Protein AF-A0A0K8P6X7-F1 (afdb_monomer_lite)

Structure (mmCIF, N/CA/C/O backbone):
data_AF-A0A0K8P6X7-F1
#
_entry.id   AF-A0A0K8P6X7-F1
#
loop_
_atom_site.group_PDB
_atom_site.id
_atom_site.type_symbol
_atom_site.label_atom_id
_atom_site.label_alt_id
_atom_site.label_comp_id
_atom_site.label_asym_id
_atom_site.label_entity_id
_atom_site.label_seq_id
_atom_site.pdbx_PDB_ins_code
_atom_site.Cartn_x
_atom_site.Cartn_y
_atom_site.Cartn_z
_atom_site.occupancy
_atom_site.B_iso_or_equiv
_atom_site.auth_seq_id
_atom_site.auth_comp_id
_atom_site.auth_asym_id
_atom_site.auth_atom_id
_atom_site.pdbx_PDB_model_num
ATOM 1 N N . MET A 1 1 ? 52.705 -55.310 19.162 1.00 40.00 1 MET A N 1
ATOM 2 C CA . MET A 1 1 ? 51.816 -56.246 18.444 1.00 40.00 1 MET A CA 1
ATOM 3 C C . MET A 1 1 ? 50.398 -55.693 18.485 1.00 40.00 1 MET A C 1
ATOM 5 O O . MET A 1 1 ? 49.994 -55.292 19.562 1.00 40.00 1 MET A O 1
ATOM 9 N N . ARG A 1 2 ? 49.753 -55.635 17.306 1.00 39.09 2 ARG A N 1
ATOM 10 C CA . ARG A 1 2 ? 48.307 -55.650 16.966 1.00 39.09 2 ARG A CA 1
ATOM 11 C C . ARG A 1 2 ? 47.258 -55.106 17.969 1.00 39.09 2 ARG A C 1
ATOM 13 O O . ARG A 1 2 ? 47.204 -55.557 19.102 1.00 39.09 2 ARG A O 1
ATOM 20 N N . GLY A 1 3 ? 46.378 -54.224 17.458 1.00 37.25 3 GLY A N 1
ATOM 21 C CA . GLY A 1 3 ? 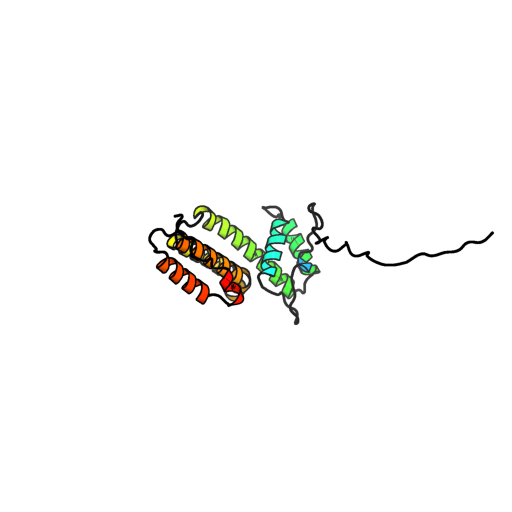45.098 -53.774 18.056 1.00 37.25 3 GLY A CA 1
ATOM 22 C C . GLY A 1 3 ? 44.015 -54.876 18.135 1.00 37.25 3 GLY A C 1
ATOM 23 O O . GLY A 1 3 ? 44.420 -56.037 18.194 1.00 37.25 3 GLY A O 1
ATOM 24 N N . PRO A 1 4 ? 42.681 -54.597 18.090 1.00 50.44 4 PRO A N 1
ATOM 25 C CA . PRO A 1 4 ? 42.025 -53.518 17.321 1.00 50.44 4 PRO A CA 1
ATOM 26 C C . PRO A 1 4 ? 40.785 -52.814 17.957 1.00 50.44 4 PRO A C 1
ATOM 28 O O . PRO A 1 4 ? 40.243 -53.247 18.964 1.00 50.44 4 PRO A O 1
ATOM 31 N N . ALA A 1 5 ? 40.372 -51.727 17.284 1.00 41.41 5 ALA A N 1
ATOM 32 C CA . ALA A 1 5 ? 39.013 -51.263 16.939 1.00 41.41 5 ALA A CA 1
ATOM 33 C C . ALA A 1 5 ? 37.825 -51.432 17.913 1.00 41.41 5 ALA A C 1
ATOM 35 O O . ALA A 1 5 ? 37.415 -52.546 18.218 1.00 41.41 5 ALA A O 1
ATOM 36 N N . ASN A 1 6 ? 37.122 -50.321 18.180 1.00 42.19 6 ASN A N 1
ATOM 37 C CA . ASN A 1 6 ? 35.830 -50.088 17.518 1.00 42.19 6 ASN A CA 1
ATOM 38 C C . ASN A 1 6 ? 35.402 -48.609 17.598 1.00 42.19 6 ASN A C 1
ATOM 40 O O . ASN A 1 6 ? 35.310 -48.039 18.684 1.00 42.19 6 ASN A O 1
ATOM 44 N N . GLU A 1 7 ? 35.119 -48.016 16.438 1.00 41.91 7 GLU A N 1
ATOM 45 C CA . GLU A 1 7 ? 34.261 -46.833 16.300 1.00 41.91 7 GLU A CA 1
ATOM 46 C C . GLU A 1 7 ? 32.806 -47.200 16.646 1.00 41.91 7 GLU A C 1
ATOM 48 O O . GLU A 1 7 ? 32.422 -48.374 16.594 1.00 41.91 7 GLU A O 1
ATOM 53 N N . PRO A 1 8 ? 31.962 -46.192 16.905 1.00 45.09 8 PRO A N 1
ATOM 54 C CA . PRO A 1 8 ? 30.779 -46.105 16.064 1.00 45.09 8 PRO A CA 1
ATOM 55 C C . PRO A 1 8 ? 30.632 -44.738 15.390 1.00 45.09 8 PRO A C 1
ATOM 57 O O . PRO A 1 8 ? 30.700 -43.671 15.996 1.00 45.09 8 PRO A O 1
ATOM 60 N N . THR A 1 9 ? 30.379 -44.854 14.094 1.00 37.00 9 THR A N 1
ATOM 61 C CA . THR A 1 9 ? 29.769 -43.924 13.151 1.00 37.00 9 THR A CA 1
ATOM 62 C C . THR A 1 9 ? 28.455 -43.316 13.660 1.00 37.00 9 THR A C 1
ATOM 64 O O . THR A 1 9 ? 27.635 -44.023 14.240 1.00 37.00 9 THR A O 1
ATOM 67 N N . GLY A 1 10 ? 28.177 -42.065 13.271 1.00 32.41 10 GLY A N 1
ATOM 68 C CA . GLY A 1 10 ? 26.838 -41.720 12.777 1.00 32.41 10 GLY A CA 1
ATOM 69 C C . GLY A 1 10 ? 26.126 -40.515 13.394 1.00 32.41 10 GLY A C 1
ATOM 70 O O . GLY A 1 10 ? 25.563 -40.602 14.473 1.00 32.41 10 GLY A O 1
ATOM 71 N N . ALA A 1 11 ? 26.028 -39.463 12.574 1.00 36.53 11 ALA A N 1
ATOM 72 C CA . ALA A 1 11 ? 24.871 -38.576 12.420 1.00 36.53 11 ALA A CA 1
ATOM 73 C C . ALA A 1 11 ? 24.473 -37.639 13.581 1.00 36.53 11 ALA A C 1
ATOM 75 O O . ALA A 1 11 ? 23.695 -37.988 14.458 1.00 36.53 11 ALA A O 1
ATOM 76 N N . SER A 1 12 ? 24.841 -36.361 13.447 1.00 41.34 12 SER A N 1
ATOM 77 C CA . SER A 1 12 ? 23.838 -35.329 13.129 1.00 41.34 12 SER A CA 1
ATOM 78 C C . SER A 1 12 ? 24.536 -34.049 12.660 1.00 41.34 12 SER A C 1
ATOM 80 O O . SER A 1 12 ? 24.735 -33.090 13.402 1.00 41.34 12 SER A O 1
ATOM 82 N N . ALA A 1 13 ? 24.941 -34.052 11.391 1.00 43.72 13 ALA A N 1
ATOM 83 C CA . ALA A 1 13 ? 25.124 -32.826 10.630 1.00 43.72 13 ALA A CA 1
ATOM 84 C C . ALA A 1 13 ? 23.736 -32.392 10.136 1.00 43.72 13 ALA A C 1
ATOM 86 O O . ALA A 1 13 ? 23.315 -32.771 9.049 1.00 43.72 13 ALA A O 1
ATOM 87 N N . ALA A 1 14 ? 22.996 -31.668 10.974 1.00 38.66 14 ALA A N 1
ATOM 88 C CA . ALA A 1 14 ? 21.741 -31.013 10.601 1.00 38.66 14 ALA A CA 1
ATOM 89 C C . ALA A 1 14 ? 21.443 -29.851 11.564 1.00 38.66 14 ALA A C 1
ATOM 91 O O . ALA A 1 14 ? 20.387 -29.771 12.179 1.00 38.66 14 ALA A O 1
ATOM 92 N N . ALA A 1 15 ? 22.408 -28.946 11.713 1.00 40.22 15 ALA A N 1
ATOM 93 C CA . ALA A 1 15 ? 22.207 -27.637 12.330 1.00 40.22 15 ALA A CA 1
ATOM 94 C C . ALA A 1 15 ? 22.729 -26.566 11.364 1.00 40.22 15 ALA A C 1
ATOM 96 O O . ALA A 1 15 ? 23.670 -25.838 11.652 1.00 40.22 15 ALA A O 1
ATOM 97 N N . ALA A 1 16 ? 22.166 -26.542 10.157 1.00 43.72 16 ALA A N 1
ATOM 98 C CA . ALA A 1 16 ? 22.448 -25.522 9.154 1.00 43.72 16 ALA A CA 1
ATOM 99 C C . ALA A 1 16 ? 21.218 -25.341 8.259 1.00 43.72 16 ALA A C 1
ATOM 101 O O . ALA A 1 16 ? 21.199 -25.757 7.107 1.00 43.72 16 ALA A O 1
ATOM 102 N N . SER A 1 17 ? 20.147 -24.774 8.809 1.00 46.25 17 SER A N 1
ATOM 103 C CA . SER A 1 17 ? 19.017 -24.255 8.023 1.00 46.25 17 SER A CA 1
ATOM 104 C C . SER A 1 17 ? 18.313 -23.143 8.800 1.00 46.25 17 SER A C 1
ATOM 106 O O . SER A 1 17 ? 17.129 -23.206 9.104 1.00 46.25 17 SER A O 1
ATOM 108 N N . SER A 1 18 ? 19.074 -22.112 9.169 1.00 45.47 18 SER A N 1
ATOM 109 C CA . SER A 1 18 ? 18.514 -20.819 9.593 1.00 45.47 18 SER A CA 1
ATOM 110 C C . SER A 1 18 ? 19.325 -19.638 9.063 1.00 45.47 18 SER A C 1
ATOM 112 O O . SER A 1 18 ? 19.297 -18.553 9.629 1.00 45.47 18 SER A O 1
ATOM 114 N N . SER A 1 19 ? 20.010 -19.823 7.933 1.00 40.94 19 SER A N 1
ATOM 115 C CA . SER A 1 19 ? 20.418 -18.704 7.086 1.00 40.94 19 SER A CA 1
ATOM 116 C C . SER A 1 19 ? 19.296 -18.448 6.088 1.00 40.94 19 SER A C 1
ATOM 118 O O . SER A 1 19 ? 19.399 -18.788 4.913 1.00 40.94 19 SER A O 1
ATOM 120 N N . VAL A 1 20 ? 18.194 -17.870 6.579 1.00 45.38 20 VAL A N 1
ATOM 121 C CA . VAL A 1 20 ? 17.361 -17.033 5.712 1.00 45.38 20 VAL A CA 1
ATOM 122 C C . VAL A 1 20 ? 18.309 -15.992 5.140 1.00 45.38 20 VAL A C 1
ATOM 124 O O . VAL A 1 20 ? 18.990 -15.281 5.880 1.00 45.38 20 VAL A O 1
ATOM 127 N N . MET A 1 21 ? 18.421 -16.012 3.819 1.00 44.81 21 MET A N 1
ATOM 128 C CA . MET A 1 21 ? 19.279 -15.158 3.023 1.00 44.81 21 MET A CA 1
ATOM 129 C C . MET A 1 21 ? 18.867 -13.696 3.215 1.00 44.81 21 MET A C 1
ATOM 131 O O . MET A 1 21 ? 18.118 -13.138 2.425 1.00 44.81 21 MET A O 1
ATOM 135 N N . VAL A 1 22 ? 19.378 -13.062 4.266 1.00 44.38 22 VAL A N 1
ATOM 136 C CA . VAL A 1 22 ? 19.607 -11.618 4.277 1.00 44.38 22 VAL A CA 1
ATOM 137 C C . VAL A 1 22 ? 20.993 -11.435 3.674 1.00 44.38 22 VAL A C 1
ATOM 139 O O . VAL A 1 22 ? 21.995 -11.306 4.376 1.00 44.38 22 VAL A O 1
ATOM 142 N N . ALA A 1 23 ? 21.063 -11.565 2.351 1.00 40.44 23 ALA A N 1
ATOM 143 C CA . ALA A 1 23 ? 22.267 -11.252 1.608 1.00 40.44 23 ALA A CA 1
ATOM 144 C C . ALA A 1 23 ? 22.365 -9.727 1.470 1.00 40.44 23 ALA A C 1
ATOM 146 O O . ALA A 1 23 ? 21.673 -9.112 0.668 1.00 40.44 23 ALA A O 1
ATOM 147 N N . ASP A 1 24 ? 23.252 -9.174 2.293 1.00 38.38 24 ASP A N 1
ATOM 148 C CA . ASP A 1 24 ? 24.096 -8.019 1.996 1.00 38.38 24 ASP A CA 1
ATOM 149 C C . ASP A 1 24 ? 23.424 -6.634 1.908 1.00 38.38 24 ASP A C 1
ATOM 151 O O . ASP A 1 24 ? 23.145 -6.067 0.851 1.00 38.38 24 ASP A O 1
ATOM 155 N N . ALA A 1 25 ? 23.241 -6.035 3.086 1.00 43.25 25 ALA A N 1
ATOM 156 C CA . ALA A 1 25 ? 23.046 -4.602 3.253 1.00 43.25 25 ALA A CA 1
ATOM 157 C C . ALA A 1 25 ? 24.363 -3.849 2.974 1.00 43.25 25 ALA A C 1
ATOM 159 O O . ALA A 1 25 ? 25.011 -3.364 3.897 1.00 43.25 25 ALA A O 1
ATOM 160 N N . SER A 1 26 ? 24.783 -3.786 1.707 1.00 42.84 26 SER A N 1
ATOM 161 C CA . SER A 1 26 ? 25.811 -2.879 1.169 1.00 42.84 26 SER A CA 1
ATOM 162 C C . SER A 1 26 ? 25.7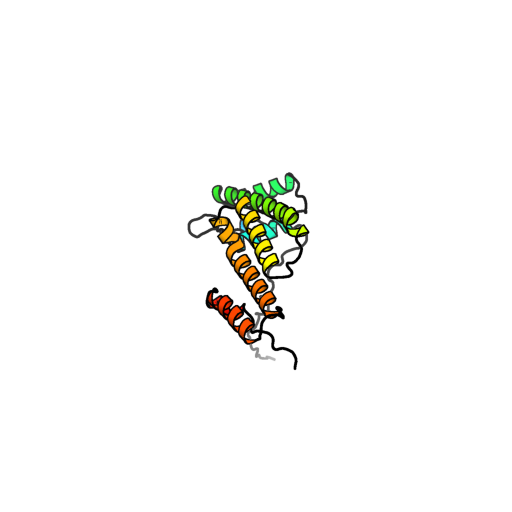48 -2.882 -0.365 1.00 42.84 26 SER A C 1
ATOM 164 O O . SER A 1 26 ? 26.507 -3.568 -1.037 1.00 42.84 26 SER A O 1
ATOM 166 N N . GLY A 1 27 ? 24.817 -2.123 -0.953 1.00 41.47 27 GLY A N 1
ATOM 167 C CA . GLY A 1 27 ? 24.772 -1.928 -2.411 1.00 41.47 27 GLY A CA 1
ATOM 168 C C . GLY A 1 27 ? 24.493 -3.193 -3.233 1.00 41.47 27 GLY A C 1
ATOM 169 O O . GLY A 1 27 ? 24.885 -3.254 -4.400 1.00 41.47 27 GLY A O 1
ATOM 170 N N . ALA A 1 28 ? 23.830 -4.197 -2.649 1.00 44.31 28 ALA A N 1
ATOM 171 C CA . ALA A 1 28 ? 23.369 -5.364 -3.382 1.00 44.31 28 ALA A CA 1
ATOM 172 C C . ALA A 1 28 ? 22.418 -4.911 -4.494 1.00 44.31 28 ALA A C 1
ATOM 174 O O . ALA A 1 28 ? 21.351 -4.351 -4.243 1.00 44.31 28 ALA A O 1
ATOM 175 N N . ASN A 1 29 ? 22.842 -5.137 -5.734 1.00 52.91 29 ASN A N 1
ATOM 176 C CA . ASN A 1 29 ? 22.019 -5.019 -6.925 1.00 52.91 29 ASN A CA 1
ATOM 177 C C . ASN A 1 29 ? 20.896 -6.054 -6.787 1.00 52.91 29 ASN A C 1
ATOM 179 O O . ASN A 1 29 ? 21.075 -7.222 -7.135 1.00 52.91 29 ASN A O 1
ATOM 183 N N . LEU A 1 30 ? 19.802 -5.649 -6.140 1.00 62.81 30 LEU A N 1
ATOM 184 C CA . LEU A 1 30 ? 18.618 -6.467 -5.961 1.00 62.81 30 LEU A CA 1
ATOM 185 C C . LEU A 1 30 ? 18.171 -6.886 -7.359 1.00 62.81 30 LEU A C 1
ATOM 187 O O . LEU A 1 30 ? 17.824 -6.037 -8.180 1.00 62.81 30 LEU A O 1
ATOM 191 N N . ASP A 1 31 ? 18.220 -8.186 -7.642 1.00 76.81 31 ASP A N 1
ATOM 192 C CA . ASP A 1 31 ? 17.760 -8.727 -8.915 1.00 76.81 31 ASP A CA 1
ATOM 193 C C . ASP A 1 31 ? 16.230 -8.679 -8.937 1.00 76.81 31 ASP A C 1
ATOM 195 O O . ASP A 1 31 ? 15.542 -9.663 -8.666 1.00 76.81 31 ASP A O 1
ATOM 199 N N . ALA A 1 32 ? 15.703 -7.475 -9.172 1.00 75.06 32 ALA A N 1
ATOM 200 C CA . ALA A 1 32 ? 14.292 -7.148 -9.047 1.00 75.06 32 ALA A CA 1
ATOM 201 C C . ALA A 1 32 ? 13.416 -8.072 -9.901 1.00 75.06 32 ALA A C 1
ATOM 203 O O . ALA A 1 32 ? 12.316 -8.419 -9.487 1.00 75.06 32 ALA A O 1
ATOM 204 N N . ALA A 1 33 ? 13.920 -8.519 -11.057 1.00 71.56 33 ALA A N 1
ATOM 205 C CA . ALA A 1 33 ? 13.207 -9.434 -11.938 1.00 71.56 33 ALA A CA 1
ATOM 206 C C . ALA A 1 33 ? 12.965 -10.804 -11.291 1.00 71.56 33 ALA A C 1
ATOM 208 O O . ALA A 1 33 ? 11.882 -11.360 -11.436 1.00 71.56 33 ALA A O 1
ATOM 209 N N . ARG A 1 34 ? 13.936 -11.329 -10.532 1.00 81.56 34 ARG A N 1
ATOM 210 C CA . ARG A 1 34 ? 13.806 -12.625 -9.842 1.00 81.56 34 ARG A CA 1
ATOM 211 C C . ARG A 1 34 ? 12.848 -12.607 -8.660 1.00 81.56 34 ARG A C 1
ATOM 213 O O . ARG A 1 34 ? 12.475 -13.671 -8.178 1.00 81.56 34 ARG A O 1
ATOM 220 N N . LEU A 1 35 ? 12.502 -11.424 -8.167 1.00 81.81 35 LEU A N 1
ATOM 221 C CA . LEU A 1 35 ? 11.559 -11.279 -7.067 1.00 81.81 35 LEU A CA 1
ATOM 222 C C . LEU A 1 35 ? 10.106 -11.373 -7.535 1.00 81.81 35 LEU A C 1
ATOM 224 O O . LEU A 1 35 ? 9.242 -11.725 -6.741 1.00 81.81 35 LEU A O 1
ATOM 228 N N . PHE A 1 36 ? 9.834 -11.063 -8.804 1.00 83.38 36 PHE A N 1
ATOM 229 C CA . PHE A 1 36 ? 8.489 -11.145 -9.355 1.00 83.38 36 PHE A CA 1
ATOM 230 C C . PHE A 1 36 ? 8.094 -12.593 -9.649 1.00 83.38 36 PHE A C 1
ATOM 232 O O . PHE A 1 36 ? 8.823 -13.335 -10.307 1.00 83.38 36 PHE A O 1
ATOM 239 N N . GLU A 1 37 ? 6.900 -12.974 -9.199 1.00 84.38 37 GLU A N 1
ATOM 240 C CA . GLU A 1 37 ? 6.321 -14.275 -9.506 1.00 84.38 37 GLU A CA 1
ATOM 241 C C . GLU A 1 37 ? 5.625 -14.255 -10.875 1.00 84.38 37 GLU A C 1
ATOM 243 O O . GLU A 1 37 ? 4.890 -13.325 -11.221 1.00 84.38 37 GLU A O 1
ATOM 248 N N . LEU A 1 38 ? 5.852 -15.309 -11.662 1.00 82.31 38 LEU A N 1
ATOM 249 C CA . LEU A 1 38 ? 5.170 -15.548 -12.931 1.00 82.31 38 LEU A CA 1
ATOM 250 C C . LEU A 1 38 ? 4.176 -16.700 -12.769 1.00 82.31 38 LEU A C 1
ATOM 252 O O . LEU A 1 38 ? 4.509 -17.752 -12.224 1.00 82.31 38 LEU A O 1
ATOM 256 N N . GLY A 1 39 ? 2.962 -16.516 -13.281 1.00 73.12 39 GLY A N 1
ATOM 257 C CA . GLY A 1 39 ? 1.912 -17.524 -13.244 1.00 73.12 39 GLY A CA 1
ATOM 258 C C . GLY A 1 39 ? 2.216 -18.726 -14.144 1.00 73.12 39 GLY A C 1
ATOM 259 O O . GLY A 1 39 ? 3.009 -18.653 -15.082 1.00 73.12 39 GLY A O 1
ATOM 260 N N . PHE A 1 40 ? 1.521 -19.842 -13.902 1.00 63.09 40 PHE A N 1
ATOM 261 C CA . PHE A 1 40 ? 1.727 -21.122 -14.602 1.00 63.09 40 PHE A CA 1
ATOM 262 C C . PHE A 1 40 ? 1.597 -21.045 -16.139 1.00 63.09 40 PHE A C 1
ATOM 264 O O . PHE A 1 40 ? 2.199 -21.845 -16.850 1.00 63.09 40 PHE A O 1
ATOM 271 N N . ALA A 1 41 ? 0.829 -20.086 -16.662 1.00 66.06 41 ALA A N 1
ATOM 272 C CA . ALA A 1 41 ? 0.653 -19.862 -18.100 1.00 66.06 41 ALA A CA 1
ATOM 273 C C . ALA A 1 41 ? 1.647 -18.841 -18.698 1.00 66.06 41 ALA A C 1
ATOM 275 O O . ALA A 1 41 ? 1.525 -18.491 -19.872 1.00 66.06 41 ALA A O 1
ATOM 276 N N . GLY A 1 42 ? 2.606 -18.350 -17.906 1.00 66.56 42 GLY A N 1
ATOM 277 C CA . GLY A 1 42 ? 3.262 -17.067 -18.153 1.00 66.56 42 GLY A CA 1
ATOM 278 C C . GLY A 1 42 ? 2.363 -15.906 -17.716 1.00 66.56 42 GLY A C 1
ATOM 279 O O . GLY A 1 42 ? 1.148 -16.067 -17.574 1.00 66.56 42 GLY A O 1
ATOM 280 N N . GLY A 1 43 ? 2.955 -14.740 -17.469 1.00 81.38 43 GLY A N 1
ATOM 281 C CA . GLY A 1 43 ? 2.232 -13.578 -16.963 1.00 81.38 43 GLY A CA 1
ATOM 282 C C . GLY A 1 43 ? 2.595 -13.237 -15.523 1.00 81.38 43 GLY A C 1
ATOM 283 O O . GLY A 1 43 ? 2.554 -14.095 -14.643 1.00 81.38 43 GLY A O 1
ATOM 284 N N . LEU A 1 44 ? 2.899 -11.968 -15.279 1.00 86.62 44 LEU A N 1
ATOM 285 C CA . LEU A 1 44 ? 3.162 -11.417 -13.956 1.00 86.62 44 LEU A CA 1
ATOM 286 C C . LEU A 1 44 ? 1.968 -11.653 -13.019 1.00 86.62 44 LEU A C 1
ATOM 288 O O . LEU A 1 44 ? 0.858 -11.178 -13.297 1.00 86.62 44 LEU A O 1
ATOM 292 N N . VAL A 1 45 ? 2.200 -12.364 -11.914 1.00 90.50 45 VAL A N 1
ATOM 293 C CA . VAL A 1 45 ? 1.224 -12.477 -10.823 1.00 90.50 45 VAL A CA 1
ATOM 294 C C . VAL A 1 45 ? 1.089 -11.105 -10.175 1.00 90.50 45 VAL A C 1
ATOM 296 O O . VAL A 1 45 ? 2.083 -10.412 -9.993 1.00 90.50 45 VAL A O 1
ATOM 299 N N . ILE A 1 46 ? -0.149 -10.693 -9.893 1.00 90.62 46 ILE A N 1
ATOM 300 C CA . ILE A 1 46 ? -0.460 -9.433 -9.213 1.00 90.62 46 ILE A CA 1
ATOM 301 C C . ILE A 1 46 ? -1.190 -9.774 -7.927 1.00 90.62 46 ILE A C 1
ATOM 303 O O . ILE A 1 46 ? -2.317 -10.265 -7.974 1.00 90.62 46 ILE A O 1
ATOM 307 N N . ASP A 1 47 ? -0.545 -9.507 -6.801 1.00 91.00 47 ASP A N 1
ATOM 308 C CA . ASP A 1 47 ? -1.032 -9.812 -5.460 1.00 91.00 47 ASP A CA 1
ATOM 309 C C . ASP A 1 47 ? -0.262 -9.023 -4.381 1.00 91.00 47 ASP A C 1
ATOM 311 O O . ASP A 1 47 ? 0.497 -8.087 -4.657 1.00 91.00 47 ASP A O 1
ATOM 315 N N . ARG A 1 48 ? -0.448 -9.408 -3.117 1.00 88.56 48 ARG A N 1
ATOM 316 C CA . ARG A 1 48 ? 0.272 -8.826 -1.983 1.00 88.56 48 ARG A CA 1
ATOM 317 C C . ARG A 1 48 ? 1.794 -8.974 -2.111 1.00 88.56 48 ARG A C 1
ATOM 319 O O . ARG A 1 48 ? 2.514 -8.047 -1.736 1.00 88.56 48 ARG A O 1
ATOM 326 N N . ASP A 1 49 ? 2.287 -10.102 -2.604 1.00 88.88 49 ASP A N 1
ATOM 327 C CA . ASP A 1 49 ? 3.725 -10.363 -2.668 1.00 88.88 49 ASP A CA 1
ATOM 328 C C . ASP A 1 49 ? 4.364 -9.498 -3.757 1.00 88.88 49 ASP A C 1
ATOM 330 O O . ASP A 1 49 ? 5.400 -8.877 -3.531 1.00 88.88 49 ASP A O 1
ATOM 334 N N . THR A 1 50 ? 3.653 -9.283 -4.864 1.00 90.69 50 THR A N 1
ATOM 335 C CA . THR A 1 50 ? 4.003 -8.295 -5.898 1.00 90.69 50 THR A CA 1
ATOM 336 C C . THR A 1 50 ? 4.205 -6.900 -5.306 1.00 90.69 50 THR A C 1
ATOM 338 O O . THR A 1 50 ? 5.179 -6.211 -5.618 1.00 90.69 50 THR A O 1
ATOM 341 N N . ARG A 1 51 ? 3.300 -6.469 -4.418 1.00 92.19 51 ARG A N 1
ATOM 342 C CA . ARG A 1 51 ? 3.445 -5.196 -3.702 1.00 92.19 51 ARG A CA 1
ATOM 343 C C . ARG A 1 51 ? 4.700 -5.191 -2.826 1.00 92.19 51 ARG A C 1
ATOM 345 O O . ARG A 1 51 ? 5.443 -4.214 -2.866 1.00 92.19 51 ARG A O 1
ATOM 352 N N . ALA A 1 52 ? 4.944 -6.253 -2.060 1.00 89.62 52 ALA A N 1
ATOM 353 C CA . ALA A 1 52 ? 6.117 -6.352 -1.191 1.00 89.62 52 ALA A CA 1
ATOM 354 C C . ALA A 1 52 ? 7.433 -6.281 -1.987 1.00 89.62 52 ALA A C 1
ATOM 356 O O . ALA A 1 52 ? 8.387 -5.639 -1.552 1.00 89.62 52 ALA A O 1
ATOM 357 N N . VAL A 1 53 ? 7.464 -6.871 -3.184 1.00 91.00 53 VAL A N 1
ATOM 358 C CA . VAL A 1 53 ? 8.594 -6.769 -4.115 1.00 91.00 53 VAL A CA 1
ATOM 359 C C . VAL A 1 53 ? 8.811 -5.328 -4.566 1.00 91.00 53 VAL A C 1
ATOM 361 O O . VAL A 1 53 ? 9.933 -4.828 -4.490 1.00 91.00 53 VAL A O 1
ATOM 364 N N . ILE A 1 54 ? 7.753 -4.631 -4.988 1.00 91.25 54 ILE A N 1
ATOM 365 C CA . ILE A 1 54 ? 7.846 -3.222 -5.397 1.00 91.25 54 ILE A CA 1
ATOM 366 C C . ILE A 1 54 ? 8.353 -2.352 -4.237 1.00 91.25 54 ILE A C 1
ATOM 368 O O . ILE A 1 54 ? 9.247 -1.529 -4.435 1.00 91.25 54 ILE A O 1
ATOM 372 N N . GLU A 1 55 ? 7.827 -2.553 -3.026 1.00 91.38 55 GLU A N 1
ATOM 373 C CA . GLU A 1 55 ? 8.279 -1.854 -1.818 1.00 91.38 55 GLU A CA 1
ATOM 374 C C . GLU A 1 55 ? 9.759 -2.134 -1.519 1.00 91.38 55 GLU A C 1
ATOM 376 O O . GLU A 1 55 ? 10.515 -1.203 -1.250 1.00 91.38 55 GLU A O 1
ATOM 381 N N . ALA A 1 56 ? 10.203 -3.390 -1.616 1.00 90.06 56 ALA A N 1
ATOM 382 C CA . ALA A 1 56 ? 11.601 -3.760 -1.409 1.00 90.06 56 ALA A CA 1
ATOM 383 C C . ALA A 1 56 ? 12.534 -3.097 -2.434 1.00 90.06 56 ALA A C 1
ATOM 385 O O . ALA A 1 56 ? 13.579 -2.561 -2.062 1.00 90.06 56 ALA A O 1
ATOM 386 N N . VAL A 1 57 ? 12.138 -3.071 -3.711 1.00 88.75 57 VAL A N 1
ATOM 387 C CA . VAL A 1 57 ? 12.898 -2.397 -4.773 1.00 88.75 57 VAL A CA 1
ATOM 388 C C . VAL A 1 57 ? 12.969 -0.891 -4.513 1.00 88.75 57 VAL A C 1
ATOM 390 O O . VAL A 1 57 ? 14.058 -0.323 -4.579 1.00 88.75 57 VAL A O 1
ATOM 393 N N . LEU A 1 58 ? 11.857 -0.241 -4.157 1.00 87.56 58 LEU A N 1
ATOM 394 C CA . LEU A 1 58 ? 11.847 1.189 -3.826 1.00 87.56 58 LEU A CA 1
ATOM 395 C C . LEU A 1 58 ? 12.735 1.510 -2.623 1.00 87.56 58 LEU A C 1
ATOM 397 O O . LEU A 1 58 ? 13.492 2.473 -2.670 1.00 87.56 58 LEU A O 1
ATOM 401 N N . ASN A 1 59 ? 12.696 0.676 -1.584 1.00 88.38 59 ASN A N 1
ATOM 402 C CA . ASN A 1 59 ? 13.524 0.849 -0.390 1.00 88.38 59 ASN A CA 1
ATOM 403 C C . ASN A 1 59 ? 15.018 0.591 -0.644 1.00 88.38 59 ASN A C 1
ATOM 405 O O . ASN A 1 59 ? 15.854 1.030 0.142 1.00 88.38 59 ASN A O 1
ATOM 409 N N . SER A 1 60 ? 15.362 -0.123 -1.720 1.00 86.94 60 SER A N 1
ATOM 410 C CA . SER A 1 60 ? 16.755 -0.317 -2.146 1.00 86.94 60 SER A CA 1
ATOM 411 C C . SER A 1 60 ? 17.324 0.875 -2.930 1.00 86.94 60 SER A C 1
ATOM 413 O O . SER A 1 60 ? 18.538 0.974 -3.110 1.00 86.94 60 SER A O 1
ATOM 415 N N . MET A 1 61 ? 16.459 1.781 -3.396 1.00 86.56 61 MET A N 1
ATOM 416 C CA . MET A 1 61 ? 16.830 2.988 -4.133 1.00 86.56 61 MET A CA 1
ATOM 417 C C . MET A 1 61 ? 16.980 4.191 -3.190 1.00 86.56 61 MET A C 1
ATOM 419 O O . MET A 1 61 ? 16.403 4.207 -2.102 1.00 86.56 61 MET A O 1
ATOM 423 N N . PRO A 1 62 ? 17.735 5.234 -3.585 1.00 85.88 62 PRO A N 1
ATOM 424 C CA . PRO A 1 62 ? 17.722 6.499 -2.854 1.00 85.88 62 PRO A CA 1
ATOM 425 C C . PRO A 1 62 ? 16.315 7.118 -2.858 1.00 85.88 62 PRO A C 1
ATOM 427 O O . PRO A 1 62 ? 15.550 6.923 -3.801 1.00 85.88 62 PRO A O 1
ATOM 430 N N . GLU A 1 63 ? 15.996 7.926 -1.837 1.00 80.94 63 GLU A N 1
ATOM 431 C CA . GLU A 1 63 ? 14.667 8.552 -1.668 1.00 80.94 63 GLU A CA 1
ATOM 432 C C . GLU A 1 63 ? 14.225 9.357 -2.906 1.00 80.94 63 GLU A C 1
ATOM 434 O O . GLU A 1 63 ? 13.037 9.455 -3.212 1.00 80.94 63 GLU A O 1
ATOM 439 N N . GLN A 1 64 ? 15.191 9.894 -3.656 1.00 85.19 64 GLN A N 1
ATOM 440 C CA . GLN A 1 64 ? 14.986 10.519 -4.960 1.00 85.19 64 GLN A CA 1
ATOM 441 C C . GLN A 1 64 ? 15.851 9.802 -6.009 1.00 85.19 64 GLN A C 1
ATOM 443 O O . GLN A 1 64 ? 17.015 10.173 -6.187 1.00 85.19 64 GLN A O 1
ATOM 448 N N . PRO A 1 65 ? 15.323 8.766 -6.689 1.00 87.12 65 PRO A N 1
ATOM 449 C CA . PRO A 1 65 ? 16.075 8.036 -7.702 1.00 87.12 65 PRO A CA 1
ATOM 450 C C . PRO A 1 65 ? 16.389 8.928 -8.902 1.00 87.12 65 PRO A C 1
ATOM 452 O O . PRO A 1 65 ? 15.528 9.648 -9.413 1.00 87.12 65 PRO A O 1
ATOM 455 N N . SER A 1 66 ? 17.634 8.855 -9.368 1.00 91.06 66 SER A N 1
ATOM 456 C CA . SER A 1 66 ? 18.069 9.523 -10.592 1.00 91.06 66 SER A CA 1
ATOM 457 C C . SER A 1 66 ? 17.487 8.840 -11.836 1.00 91.06 66 SER A C 1
ATOM 459 O O . SER A 1 66 ? 16.995 7.710 -11.781 1.00 91.06 66 SER A O 1
ATOM 461 N N . ALA A 1 67 ? 17.583 9.499 -12.994 1.00 90.50 67 ALA A N 1
ATOM 462 C CA . ALA A 1 67 ? 17.226 8.873 -14.269 1.00 90.50 67 ALA A CA 1
ATOM 463 C C . ALA A 1 67 ? 18.025 7.577 -14.512 1.00 90.50 67 ALA A C 1
ATOM 465 O O . ALA A 1 67 ? 17.464 6.593 -14.992 1.00 90.50 67 ALA A O 1
ATOM 466 N N . ASP A 1 68 ? 19.294 7.547 -14.100 1.00 91.50 68 ASP A N 1
ATOM 467 C CA . ASP A 1 68 ? 20.164 6.380 -14.238 1.00 91.50 68 ASP A CA 1
ATOM 468 C C . ASP A 1 68 ? 19.719 5.210 -13.345 1.00 91.50 68 ASP A C 1
ATOM 470 O O . ASP A 1 68 ? 19.831 4.052 -13.751 1.00 91.50 68 ASP A O 1
ATOM 474 N N . ASP A 1 69 ? 19.203 5.482 -12.140 1.00 88.94 69 ASP A N 1
ATOM 475 C CA . ASP A 1 69 ? 18.646 4.447 -11.252 1.00 88.94 69 ASP A CA 1
ATOM 476 C C . ASP A 1 69 ? 17.419 3.786 -11.884 1.00 88.94 69 ASP A C 1
ATOM 478 O O . ASP A 1 69 ? 17.301 2.558 -11.904 1.00 88.94 69 ASP A O 1
ATOM 482 N N . LEU A 1 70 ? 16.534 4.597 -12.469 1.00 90.19 70 LEU A N 1
ATOM 483 C CA . LEU A 1 70 ? 15.332 4.111 -13.145 1.00 90.19 70 LEU A CA 1
ATOM 484 C C . LEU A 1 70 ? 15.669 3.348 -14.430 1.00 90.19 70 LEU A C 1
ATOM 486 O O . LEU A 1 70 ? 15.082 2.299 -14.681 1.00 90.19 70 LEU A O 1
ATOM 490 N N . GLN A 1 71 ? 16.652 3.814 -15.207 1.00 91.81 71 GLN A N 1
ATOM 491 C CA . GLN A 1 71 ? 17.133 3.087 -16.384 1.00 91.81 71 GLN A CA 1
ATOM 492 C C . GLN A 1 71 ? 17.780 1.750 -16.016 1.00 91.81 71 GLN A C 1
ATOM 494 O O . GLN A 1 71 ? 17.616 0.766 -16.742 1.00 91.81 71 GLN A O 1
ATOM 499 N N . ARG A 1 72 ? 18.502 1.682 -14.889 1.00 90.50 72 ARG A N 1
ATOM 500 C CA . ARG A 1 72 ? 19.037 0.414 -14.376 1.00 90.50 72 ARG A CA 1
ATOM 501 C C . ARG A 1 72 ? 17.914 -0.559 -14.037 1.00 90.50 72 ARG A C 1
ATOM 503 O O . ARG A 1 72 ? 17.983 -1.694 -14.500 1.00 90.50 72 ARG A O 1
ATOM 510 N N . LEU A 1 73 ? 16.883 -0.117 -13.312 1.00 90.44 73 LEU A N 1
ATOM 511 C CA . LEU A 1 73 ? 15.705 -0.942 -13.024 1.00 90.44 73 LEU A CA 1
ATOM 512 C C . LEU A 1 73 ? 15.038 -1.434 -14.314 1.00 90.44 73 LEU A C 1
ATOM 514 O O . LEU A 1 73 ? 14.781 -2.626 -14.459 1.00 90.44 73 LEU A O 1
ATOM 518 N N . GLU A 1 74 ? 14.778 -0.527 -15.256 1.00 93.06 74 GLU A N 1
ATOM 519 C CA . GLU A 1 74 ? 14.149 -0.840 -16.542 1.00 93.06 74 GLU A CA 1
ATOM 520 C C . GLU A 1 74 ? 14.915 -1.906 -17.317 1.00 93.06 74 GLU A C 1
ATOM 522 O O . GLU A 1 74 ? 14.313 -2.853 -17.829 1.00 93.06 74 GLU A O 1
ATOM 527 N N . ARG A 1 75 ? 16.243 -1.788 -17.363 1.00 92.50 75 ARG A N 1
ATOM 528 C CA . ARG A 1 75 ? 17.100 -2.793 -17.982 1.00 92.50 75 ARG A CA 1
ATOM 529 C C . ARG A 1 75 ? 17.009 -4.132 -17.253 1.00 92.50 75 ARG A C 1
ATOM 531 O O . ARG A 1 75 ? 16.750 -5.132 -17.910 1.00 92.50 75 ARG A O 1
ATOM 538 N N . THR A 1 76 ? 17.153 -4.149 -15.927 1.00 90.62 76 THR A N 1
ATOM 539 C CA . THR A 1 76 ? 17.081 -5.385 -15.128 1.00 90.62 76 THR A CA 1
ATOM 540 C C . THR A 1 76 ? 15.756 -6.117 -15.345 1.00 90.62 76 THR A C 1
ATOM 542 O O . THR A 1 76 ? 15.749 -7.323 -15.580 1.00 90.62 76 THR A O 1
ATOM 545 N N . LEU A 1 77 ? 14.627 -5.399 -15.338 1.00 90.94 77 LEU A N 1
ATOM 546 C CA . LEU A 1 77 ? 13.313 -6.004 -15.567 1.00 90.94 77 LEU A CA 1
ATOM 547 C C . LEU A 1 77 ? 13.163 -6.549 -16.991 1.00 90.94 77 LEU A C 1
ATOM 549 O O . LEU A 1 77 ? 12.635 -7.641 -17.163 1.00 90.94 77 LEU A O 1
ATOM 553 N N . ARG A 1 78 ? 13.653 -5.836 -18.011 1.00 93.12 78 ARG A N 1
ATOM 554 C CA . ARG A 1 78 ? 13.596 -6.310 -19.406 1.00 93.12 78 ARG A CA 1
ATOM 555 C C . ARG A 1 78 ? 14.540 -7.470 -19.709 1.00 93.12 78 ARG A C 1
ATOM 557 O O . ARG A 1 78 ? 14.261 -8.235 -20.625 1.00 93.12 78 ARG A O 1
ATOM 564 N N . GLU A 1 79 ? 15.656 -7.575 -18.996 1.00 91.44 79 GLU A N 1
ATOM 565 C CA . GLU A 1 79 ? 16.597 -8.691 -19.134 1.00 91.44 79 GLU A CA 1
ATOM 566 C C . GLU A 1 79 ? 16.100 -9.948 -18.407 1.00 91.44 79 GLU A C 1
ATOM 568 O O . GLU A 1 79 ? 16.362 -11.059 -18.867 1.00 91.44 79 GLU A O 1
ATOM 573 N N . GLY A 1 80 ? 15.384 -9.784 -17.289 1.00 86.25 80 GLY A N 1
ATOM 574 C CA . GLY A 1 80 ? 14.952 -10.895 -16.441 1.00 86.25 80 GLY A CA 1
ATOM 575 C C . GLY A 1 80 ? 13.504 -11.362 -16.618 1.00 86.25 80 GLY A C 1
ATOM 576 O O . GLY A 1 80 ? 13.179 -12.450 -16.149 1.00 86.25 80 GLY A O 1
ATOM 577 N N . LEU A 1 81 ? 12.638 -10.589 -17.284 1.00 90.75 81 LEU A N 1
ATOM 578 C CA . LEU A 1 81 ? 11.227 -10.934 -17.498 1.00 90.75 81 LEU A CA 1
ATOM 579 C C . LEU A 1 81 ? 10.871 -11.010 -18.992 1.00 90.75 81 LEU A C 1
ATOM 581 O O . LEU A 1 81 ? 11.469 -10.308 -19.814 1.00 90.75 81 LEU A O 1
ATOM 585 N N . PRO A 1 82 ? 9.850 -11.806 -19.367 1.00 93.06 82 PRO A N 1
ATOM 586 C CA . PRO A 1 82 ? 9.227 -11.706 -20.682 1.00 93.06 82 PRO A CA 1
ATOM 587 C C . PRO A 1 82 ? 8.794 -10.266 -20.981 1.00 93.06 82 PRO A C 1
ATOM 589 O O . PRO A 1 82 ? 8.405 -9.525 -20.081 1.00 93.06 82 PRO A O 1
ATOM 592 N N . ARG A 1 83 ? 8.829 -9.859 -22.256 1.00 92.12 83 ARG A N 1
ATOM 593 C CA . ARG A 1 83 ? 8.606 -8.458 -22.659 1.00 92.12 83 ARG A CA 1
ATOM 594 C C . ARG A 1 83 ? 7.327 -7.847 -22.076 1.00 92.12 83 ARG A C 1
ATOM 596 O O . ARG A 1 83 ? 7.377 -6.741 -21.548 1.00 92.12 83 ARG A O 1
ATOM 603 N N . GLU A 1 84 ? 6.204 -8.552 -22.181 1.00 91.50 84 GLU A N 1
ATOM 604 C CA . GLU A 1 84 ? 4.908 -8.062 -21.690 1.00 91.50 84 GLU A CA 1
ATOM 605 C C . GLU A 1 84 ? 4.890 -7.935 -20.157 1.00 91.50 84 GLU A C 1
ATOM 607 O O . GLU A 1 84 ? 4.357 -6.965 -19.617 1.00 91.50 84 GLU A O 1
ATOM 612 N N . ASP A 1 85 ? 5.551 -8.858 -19.455 1.00 90.81 85 ASP A N 1
ATOM 613 C CA . ASP A 1 85 ? 5.664 -8.854 -17.994 1.00 90.81 85 ASP A CA 1
ATOM 614 C C . ASP A 1 85 ? 6.593 -7.748 -17.496 1.00 90.81 85 ASP A C 1
ATOM 616 O O . ASP A 1 85 ? 6.277 -7.075 -16.515 1.00 90.81 85 ASP A O 1
ATOM 620 N N . ALA A 1 86 ? 7.693 -7.489 -18.207 1.00 91.69 86 ALA A N 1
ATOM 621 C CA . ALA A 1 86 ? 8.579 -6.364 -17.934 1.00 91.69 86 ALA A CA 1
ATOM 622 C C . ALA A 1 86 ? 7.844 -5.023 -18.094 1.00 91.69 86 ALA A C 1
ATOM 624 O O . ALA A 1 86 ? 7.942 -4.153 -17.228 1.00 91.69 86 ALA A O 1
ATOM 625 N N . GLU A 1 87 ? 7.079 -4.852 -19.179 1.00 93.50 87 GLU A N 1
ATOM 626 C CA . GLU A 1 87 ? 6.265 -3.651 -19.410 1.00 93.50 87 GLU A CA 1
ATOM 627 C C . GLU A 1 87 ? 5.203 -3.477 -18.309 1.00 93.50 87 GLU A C 1
ATOM 629 O O . GLU A 1 87 ? 5.002 -2.367 -17.801 1.00 93.50 87 GLU A O 1
ATOM 634 N N . ARG A 1 88 ? 4.569 -4.572 -17.872 1.00 92.56 88 ARG A N 1
ATOM 635 C CA . ARG A 1 88 ? 3.587 -4.552 -16.781 1.00 92.56 88 ARG A CA 1
ATOM 636 C C . ARG A 1 88 ? 4.218 -4.222 -15.427 1.00 92.56 88 ARG A C 1
ATOM 638 O O . ARG A 1 88 ? 3.681 -3.375 -14.713 1.00 92.56 88 ARG A O 1
ATOM 645 N N . ALA A 1 89 ? 5.356 -4.830 -15.096 1.00 91.88 89 ALA A N 1
ATOM 646 C CA . ALA A 1 89 ? 6.104 -4.560 -13.869 1.00 91.88 89 ALA A CA 1
ATOM 647 C C . ALA A 1 89 ? 6.556 -3.094 -13.803 1.00 91.88 89 ALA A C 1
ATOM 649 O O . ALA A 1 89 ? 6.380 -2.435 -12.779 1.00 91.88 89 ALA A O 1
ATOM 650 N N . LEU A 1 90 ? 7.052 -2.545 -14.917 1.00 93.06 90 LEU A N 1
ATOM 651 C CA . LEU A 1 90 ? 7.447 -1.137 -15.012 1.00 93.06 90 LEU A CA 1
ATOM 652 C C . LEU A 1 90 ? 6.270 -0.184 -14.806 1.00 93.06 90 LEU A C 1
ATOM 654 O O . LEU A 1 90 ? 6.394 0.801 -14.075 1.00 93.06 90 LEU A O 1
ATOM 658 N N . LYS A 1 91 ? 5.115 -0.489 -15.408 1.00 94.44 91 LYS A N 1
ATOM 659 C CA . LYS A 1 91 ? 3.894 0.296 -15.200 1.00 94.44 91 LYS A CA 1
ATOM 660 C C . LYS A 1 91 ? 3.462 0.275 -13.733 1.00 94.44 91 LYS A C 1
ATOM 662 O O . LYS A 1 91 ? 3.167 1.330 -13.180 1.00 94.44 91 LYS A O 1
ATOM 667 N N . LEU A 1 92 ? 3.459 -0.900 -13.100 1.00 94.38 92 LEU A N 1
ATOM 668 C CA . LEU A 1 92 ? 3.106 -1.043 -11.684 1.00 94.38 92 LEU A CA 1
ATOM 669 C C . LEU A 1 92 ? 4.062 -0.279 -10.777 1.00 94.38 92 LEU A C 1
ATOM 671 O O . LEU A 1 92 ? 3.605 0.403 -9.867 1.00 94.38 92 LEU A O 1
ATOM 675 N N . PHE A 1 93 ? 5.364 -0.344 -11.049 1.00 93.31 93 PHE A N 1
ATOM 676 C CA . PHE A 1 93 ? 6.368 0.397 -10.295 1.00 93.31 93 PHE A CA 1
ATOM 677 C C . PHE A 1 93 ? 6.136 1.913 -10.373 1.00 93.31 93 PHE A C 1
ATOM 679 O O . PHE A 1 93 ? 6.154 2.597 -9.350 1.00 93.31 93 PHE A O 1
ATOM 686 N N . GLY A 1 94 ? 5.856 2.431 -11.575 1.00 93.50 94 GLY A N 1
ATOM 687 C CA . GLY A 1 94 ? 5.498 3.836 -11.784 1.00 93.50 94 GLY A CA 1
ATOM 688 C C . GLY A 1 94 ? 4.247 4.240 -11.001 1.00 93.50 94 GLY A C 1
ATOM 689 O O . GLY A 1 94 ? 4.318 5.142 -10.168 1.00 93.50 94 GLY A O 1
ATOM 690 N N . SER A 1 95 ? 3.139 3.514 -11.197 1.00 95.94 95 SER A N 1
ATOM 691 C CA . SER A 1 95 ? 1.882 3.737 -10.466 1.00 95.94 95 SER A CA 1
ATOM 692 C C . SER A 1 95 ? 2.070 3.676 -8.949 1.00 95.94 95 SER A C 1
ATOM 694 O O . SER A 1 95 ? 1.488 4.475 -8.222 1.00 95.94 95 SER A O 1
ATOM 696 N N . TYR A 1 96 ? 2.895 2.752 -8.449 1.00 95.56 96 TYR A N 1
ATOM 697 C CA . TYR A 1 96 ? 3.136 2.598 -7.017 1.00 95.56 96 TYR A CA 1
ATOM 698 C C . TYR A 1 96 ? 3.929 3.759 -6.421 1.00 95.56 96 TYR A C 1
ATOM 700 O O . TYR A 1 96 ? 3.622 4.207 -5.318 1.00 95.56 96 TYR A O 1
ATOM 708 N N . ARG A 1 97 ? 4.917 4.289 -7.145 1.00 93.75 97 ARG A N 1
ATOM 709 C CA . ARG A 1 97 ? 5.668 5.470 -6.702 1.00 93.75 97 ARG A CA 1
ATOM 710 C C . ARG A 1 97 ? 4.788 6.721 -6.653 1.00 93.75 97 ARG A C 1
ATOM 712 O O . ARG A 1 97 ? 4.876 7.499 -5.706 1.00 93.75 97 ARG A O 1
ATOM 719 N N . ASP A 1 98 ? 3.927 6.906 -7.649 1.00 95.25 98 ASP A N 1
ATOM 720 C CA . ASP A 1 98 ? 2.996 8.038 -7.672 1.00 95.25 98 ASP A CA 1
ATOM 721 C C . ASP A 1 98 ? 1.939 7.898 -6.562 1.00 95.25 98 ASP A C 1
ATOM 723 O O . ASP A 1 98 ? 1.619 8.868 -5.870 1.00 95.25 98 ASP A O 1
ATOM 727 N N . TYR A 1 99 ? 1.479 6.667 -6.310 1.00 96.69 99 TYR A N 1
ATOM 728 C CA . TYR A 1 99 ? 0.632 6.320 -5.172 1.00 96.69 99 TYR A CA 1
ATOM 729 C C . TYR A 1 99 ? 1.282 6.673 -3.826 1.00 96.69 99 TYR A C 1
ATOM 731 O O . TYR A 1 99 ? 0.656 7.361 -3.019 1.00 96.69 99 TYR A O 1
ATOM 739 N N . THR A 1 100 ? 2.529 6.264 -3.564 1.00 93.81 100 THR A N 1
ATOM 740 C CA . THR A 1 100 ? 3.191 6.554 -2.278 1.00 93.81 100 THR A CA 1
ATOM 741 C C . THR A 1 100 ? 3.440 8.049 -2.079 1.00 93.81 100 THR A C 1
ATOM 743 O O . THR A 1 100 ? 3.267 8.553 -0.966 1.00 93.81 100 THR A O 1
ATOM 746 N N . ALA A 1 101 ? 3.761 8.784 -3.147 1.00 93.81 101 ALA A N 1
ATOM 747 C CA . ALA A 1 101 ? 3.872 10.240 -3.107 1.00 93.81 101 ALA A CA 1
ATOM 748 C C . ALA A 1 101 ? 2.531 10.910 -2.752 1.00 93.81 101 ALA A C 1
ATOM 750 O O . ALA A 1 101 ? 2.480 11.808 -1.905 1.00 93.81 101 ALA A O 1
ATOM 751 N N . ASP A 1 102 ? 1.432 10.451 -3.354 1.00 96.44 102 ASP A N 1
ATOM 752 C CA . ASP A 1 102 ? 0.089 10.952 -3.069 1.00 96.44 102 ASP A CA 1
ATOM 753 C C . ASP A 1 102 ? -0.376 10.615 -1.650 1.00 96.44 102 ASP A C 1
ATOM 755 O O . ASP A 1 102 ? -0.994 11.473 -1.013 1.00 96.44 102 ASP A O 1
ATOM 759 N N . VAL A 1 103 ? -0.058 9.416 -1.150 1.00 95.31 103 VAL A N 1
ATOM 760 C CA . VAL A 1 103 ? -0.300 9.016 0.242 1.00 95.31 103 VAL A CA 1
ATOM 761 C C . VAL A 1 103 ? 0.458 9.932 1.194 1.00 95.31 103 VAL A C 1
ATOM 763 O O . VAL A 1 103 ? -0.162 10.497 2.091 1.00 95.31 103 VAL A O 1
ATOM 766 N N . ARG A 1 104 ? 1.761 10.164 0.982 1.00 93.94 104 ARG A N 1
ATOM 767 C CA . ARG A 1 104 ? 2.555 11.070 1.831 1.00 93.94 104 ARG A CA 1
ATOM 768 C C . ARG A 1 104 ? 1.959 12.479 1.850 1.00 93.94 104 ARG A C 1
ATOM 770 O O . ARG 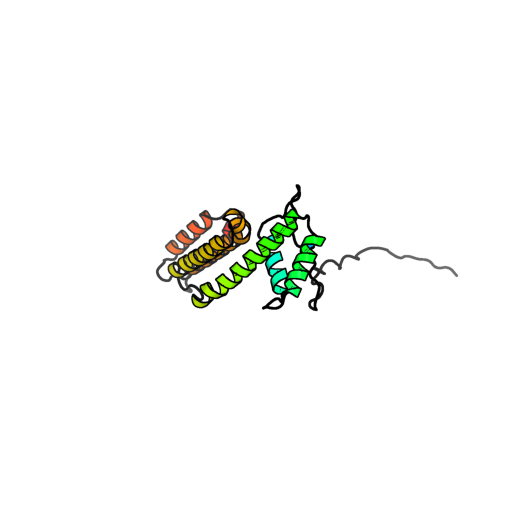A 1 104 ? 1.789 13.070 2.907 1.00 93.94 104 ARG A O 1
ATOM 777 N N . ARG A 1 105 ? 1.557 13.001 0.688 1.00 95.44 105 ARG A N 1
ATOM 778 C CA . ARG A 1 105 ? 0.974 14.347 0.575 1.00 95.44 105 ARG A CA 1
ATOM 779 C C . ARG A 1 105 ? -0.396 14.479 1.251 1.00 95.44 105 ARG A C 1
ATOM 781 O O . ARG A 1 105 ? -0.692 15.536 1.799 1.00 95.44 105 ARG A O 1
ATOM 788 N N . GLN A 1 106 ? -1.256 13.467 1.137 1.00 95.44 106 GLN A N 1
ATOM 789 C CA . GLN A 1 106 ? -2.673 13.571 1.517 1.00 95.44 106 GLN A CA 1
ATOM 790 C C . GLN A 1 106 ? -2.998 12.937 2.870 1.00 95.44 106 GLN A C 1
ATOM 792 O O . GLN A 1 106 ? -3.891 13.426 3.552 1.00 95.44 106 GLN A O 1
ATOM 797 N N . MET A 1 107 ? -2.293 11.874 3.260 1.00 93.88 107 MET A N 1
ATOM 798 C CA . MET A 1 107 ? -2.580 11.123 4.486 1.00 93.88 107 MET A CA 1
ATOM 799 C C . MET A 1 107 ? -1.754 11.603 5.679 1.00 93.88 107 MET A C 1
ATOM 801 O O . MET A 1 107 ? -2.270 11.626 6.79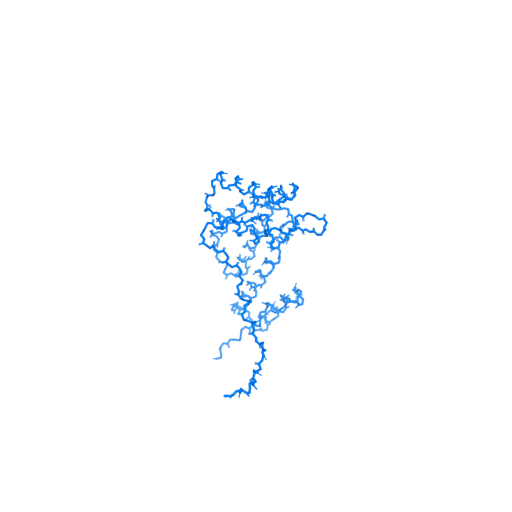1 1.00 93.88 107 MET A O 1
ATOM 805 N N . GLU A 1 108 ? -0.499 12.021 5.475 1.00 90.00 108 GLU A N 1
ATOM 806 C CA . GLU A 1 108 ? 0.377 12.500 6.561 1.00 90.00 108 GLU A CA 1
ATOM 807 C C . GLU A 1 108 ? -0.249 13.656 7.377 1.00 90.00 108 GLU A C 1
ATOM 809 O O . GLU A 1 108 ? -0.199 13.600 8.607 1.00 90.00 108 GLU A O 1
ATOM 814 N N . PRO A 1 109 ? -0.941 14.642 6.762 1.00 91.75 109 PRO A N 1
ATOM 815 C CA . PRO A 1 109 ? -1.606 15.712 7.509 1.00 91.75 109 PRO A CA 1
ATOM 816 C C . PRO A 1 109 ? -2.819 15.265 8.339 1.00 91.75 109 PRO A C 1
ATOM 818 O O . PRO A 1 109 ? -3.208 15.979 9.261 1.00 91.75 109 PRO A O 1
ATOM 821 N N . LEU A 1 110 ? -3.444 14.124 8.012 1.00 90.00 110 LEU A N 1
ATOM 822 C CA . LEU A 1 110 ? -4.637 13.631 8.717 1.00 90.00 110 LEU A CA 1
ATOM 823 C C . LEU A 1 110 ? -4.293 13.044 10.093 1.00 90.00 110 LEU A C 1
ATOM 825 O O . LEU A 1 110 ? -5.137 13.033 10.988 1.00 90.00 110 LEU A O 1
ATOM 829 N N . GLY A 1 111 ? -3.051 12.589 10.278 1.00 90.12 111 GLY A N 1
ATOM 830 C CA . GLY A 1 111 ? -2.610 11.929 11.502 1.00 90.12 111 GLY A CA 1
ATOM 831 C C . GLY A 1 111 ? -3.304 10.584 11.751 1.00 90.12 111 GLY A C 1
ATOM 832 O O . GLY A 1 111 ? -3.905 9.984 10.860 1.00 90.12 111 GLY A O 1
ATOM 833 N N . VAL A 1 112 ? -3.184 10.084 12.983 1.00 90.00 112 VAL A N 1
ATOM 834 C CA . VAL A 1 112 ? -3.821 8.828 13.406 1.00 90.00 112 VAL A CA 1
ATOM 835 C C . VAL A 1 112 ? -5.284 9.100 13.780 1.00 90.00 112 VAL A C 1
ATOM 837 O O . VAL A 1 112 ? -5.516 9.980 14.617 1.00 90.00 112 VAL A O 1
ATOM 840 N N . PRO A 1 113 ? -6.255 8.346 13.224 1.00 94.06 113 PRO A N 1
ATOM 841 C CA . PRO A 1 113 ? -7.661 8.467 13.599 1.00 94.06 113 PRO A CA 1
ATOM 842 C C . PRO A 1 113 ? -7.886 8.297 15.102 1.00 94.06 113 PRO A C 1
ATOM 844 O O . PRO A 1 113 ? -7.238 7.468 15.738 1.00 94.06 113 PRO A O 1
ATOM 847 N N . ARG A 1 114 ? -8.829 9.050 15.673 1.00 92.19 114 ARG A N 1
ATOM 848 C CA . ARG A 1 114 ? -9.122 9.034 17.122 1.00 92.19 114 ARG A CA 1
ATOM 849 C C . ARG A 1 114 ? -10.463 8.408 17.479 1.00 92.19 114 ARG A C 1
ATOM 851 O O . ARG A 1 114 ? -10.755 8.205 18.653 1.00 92.19 114 ARG A O 1
ATOM 858 N N . ASN A 1 115 ? -11.297 8.148 16.483 1.00 90.62 115 ASN A N 1
ATOM 859 C CA . ASN A 1 115 ? -12.624 7.567 16.636 1.00 90.62 115 ASN A CA 1
ATOM 860 C C . ASN A 1 115 ? -13.043 6.864 15.335 1.00 90.62 115 ASN A C 1
ATOM 862 O O . ASN A 1 115 ? -12.390 6.995 14.298 1.00 90.62 115 ASN A O 1
ATOM 866 N N . LEU A 1 116 ? -14.168 6.147 15.382 1.00 90.19 116 LEU A N 1
ATOM 867 C CA . LEU A 1 116 ? -14.704 5.411 14.233 1.00 90.19 116 LEU A CA 1
ATOM 868 C C . LEU A 1 116 ? -15.022 6.301 13.024 1.00 90.19 116 LEU A C 1
ATOM 870 O O . LEU A 1 116 ? -14.880 5.858 11.886 1.00 90.19 116 LEU A O 1
ATOM 874 N N . GLN A 1 117 ? -15.458 7.544 13.240 1.00 91.81 117 GLN A N 1
ATOM 875 C CA . GLN A 1 117 ? -15.782 8.454 12.142 1.00 91.81 117 GLN A CA 1
ATOM 876 C C . GLN A 1 117 ? -14.515 8.878 11.390 1.00 91.81 117 GLN A C 1
ATOM 878 O O . GLN A 1 117 ? -14.464 8.762 10.167 1.00 91.81 117 GLN A O 1
ATOM 883 N N . GLU A 1 118 ? -13.481 9.309 12.116 1.00 94.56 118 GLU A N 1
ATOM 884 C CA . GLU A 1 118 ? -12.170 9.641 11.549 1.00 94.56 118 GLU A CA 1
ATOM 885 C C . GLU A 1 118 ? -11.518 8.424 10.887 1.00 94.56 118 GLU A C 1
ATOM 887 O O . GLU A 1 118 ? -10.911 8.554 9.828 1.00 94.56 118 GLU A O 1
ATOM 892 N N . MET A 1 119 ? -11.681 7.231 11.467 1.00 94.31 119 MET A N 1
ATOM 893 C CA . MET A 1 119 ? -11.177 5.986 10.886 1.00 94.31 119 MET A CA 1
ATOM 894 C C . MET A 1 119 ? -11.831 5.706 9.531 1.00 94.31 119 MET A C 1
ATOM 896 O O . MET A 1 119 ? -11.132 5.400 8.569 1.00 94.31 119 MET A O 1
ATOM 900 N N . ASN A 1 120 ? -13.158 5.825 9.433 1.00 93.06 120 ASN A N 1
ATOM 901 C CA . ASN A 1 120 ? -13.854 5.625 8.163 1.00 93.06 120 ASN A CA 1
ATOM 902 C C . ASN A 1 120 ? -13.401 6.648 7.114 1.00 93.06 120 ASN A C 1
ATOM 904 O O . ASN A 1 120 ? -13.031 6.249 6.016 1.00 93.06 120 ASN A O 1
ATOM 908 N N . ALA A 1 121 ? -13.309 7.931 7.479 1.00 94.81 121 ALA A N 1
ATOM 909 C CA . ALA A 1 121 ? -12.805 8.965 6.575 1.00 94.81 121 ALA A CA 1
ATOM 910 C C . ALA A 1 121 ? -11.358 8.697 6.114 1.00 94.81 121 ALA A C 1
ATOM 912 O O . ALA A 1 121 ? -11.023 8.928 4.953 1.00 94.81 121 ALA A O 1
ATOM 913 N N . PHE A 1 122 ? -10.506 8.173 7.001 1.00 95.38 122 PHE A N 1
ATOM 914 C CA . PHE A 1 122 ? -9.136 7.782 6.670 1.00 95.38 122 PHE A CA 1
ATOM 915 C C . PHE A 1 122 ? -9.099 6.667 5.616 1.00 95.38 122 PHE A C 1
ATOM 917 O O . PHE A 1 122 ? -8.366 6.776 4.631 1.00 95.38 122 PHE A O 1
ATOM 924 N N . PHE A 1 123 ? -9.894 5.606 5.787 1.00 94.81 123 PHE A N 1
ATOM 925 C CA . PHE A 1 123 ? -9.950 4.514 4.809 1.00 94.81 123 PHE A CA 1
ATOM 926 C C . PHE A 1 123 ? -10.597 4.943 3.489 1.00 94.81 123 PHE A C 1
ATOM 928 O O . PHE A 1 123 ? -10.094 4.554 2.437 1.00 94.81 123 PHE A O 1
ATOM 935 N N . ASP A 1 124 ? -11.628 5.789 3.522 1.00 95.44 124 ASP A N 1
ATOM 936 C CA . ASP A 1 124 ? -12.254 6.336 2.312 1.00 95.44 124 ASP A CA 1
ATOM 937 C C . ASP A 1 124 ? -11.256 7.181 1.502 1.00 95.44 124 ASP A C 1
ATOM 939 O O . ASP A 1 124 ? -11.169 7.056 0.279 1.00 95.44 124 ASP A O 1
ATOM 943 N N . GLN A 1 125 ? -10.441 8.000 2.177 1.00 96.50 125 GLN A N 1
ATOM 944 C CA . GLN A 1 125 ? -9.386 8.775 1.524 1.00 96.50 125 GLN A CA 1
ATOM 945 C C . GLN A 1 125 ? -8.296 7.866 0.939 1.00 96.50 125 GLN A C 1
ATOM 947 O O . GLN A 1 125 ? -7.842 8.092 -0.184 1.00 96.50 125 GLN A O 1
ATOM 952 N N . MET A 1 126 ? -7.880 6.830 1.672 1.00 95.81 126 MET A N 1
ATOM 953 C CA . MET A 1 126 ? -6.895 5.862 1.188 1.00 95.81 126 MET A CA 1
ATOM 954 C C . MET A 1 126 ? -7.397 5.128 -0.064 1.00 95.81 126 MET A C 1
ATOM 956 O O . MET A 1 126 ? -6.654 4.965 -1.033 1.00 95.81 126 MET A O 1
ATOM 960 N N . GLU A 1 127 ? -8.664 4.723 -0.064 1.00 95.88 127 GLU A N 1
ATOM 961 C CA . GLU A 1 127 ? -9.321 4.079 -1.199 1.00 95.88 127 GLU A CA 1
ATOM 962 C C . GLU A 1 127 ? -9.395 5.018 -2.411 1.00 95.88 127 GLU A C 1
ATOM 964 O O . GLU A 1 127 ? -9.015 4.639 -3.520 1.00 95.88 127 GLU A O 1
ATOM 969 N N . ALA A 1 128 ? -9.770 6.283 -2.199 1.00 96.69 128 ALA A N 1
ATOM 970 C CA . ALA A 1 128 ? -9.789 7.288 -3.259 1.00 96.69 128 ALA A CA 1
ATOM 971 C C . ALA A 1 128 ? -8.402 7.513 -3.882 1.00 96.69 128 ALA A C 1
ATOM 973 O O . ALA A 1 128 ? -8.293 7.713 -5.092 1.00 96.69 128 ALA A O 1
ATOM 974 N N . ILE A 1 129 ? -7.327 7.463 -3.087 1.00 97.69 129 ILE A N 1
ATOM 975 C CA . ILE A 1 129 ? -5.958 7.541 -3.614 1.00 97.69 129 ILE A CA 1
ATOM 976 C C . ILE A 1 129 ? -5.655 6.305 -4.471 1.00 97.69 129 ILE A C 1
ATOM 978 O O . ILE A 1 129 ? -5.191 6.457 -5.598 1.00 97.69 129 ILE A O 1
ATOM 982 N N . LYS A 1 130 ? -5.963 5.089 -4.002 1.00 96.69 130 LYS A N 1
ATOM 983 C CA . LYS A 1 130 ? -5.714 3.850 -4.766 1.00 96.69 130 LYS A CA 1
ATOM 984 C C . LYS A 1 130 ? -6.436 3.836 -6.109 1.00 96.69 130 LYS A C 1
ATOM 986 O O . LYS A 1 130 ? -5.809 3.545 -7.124 1.00 96.69 130 LYS A O 1
ATOM 991 N N . GLN A 1 131 ? -7.708 4.228 -6.136 1.00 96.06 131 GLN A N 1
ATOM 992 C CA . GLN A 1 131 ? -8.530 4.259 -7.353 1.00 96.06 131 GLN A CA 1
ATOM 993 C C . GLN A 1 131 ? -8.024 5.243 -8.419 1.00 96.06 131 GLN A C 1
ATOM 995 O O . GLN A 1 131 ? -8.385 5.128 -9.589 1.00 96.06 131 GLN A O 1
ATOM 1000 N N . ARG A 1 132 ? -7.182 6.215 -8.044 1.00 97.00 132 ARG A N 1
ATOM 1001 C CA . ARG A 1 132 ? -6.538 7.134 -8.998 1.00 97.00 132 ARG A CA 1
ATOM 1002 C C . ARG A 1 132 ? -5.318 6.524 -9.685 1.00 97.00 132 ARG A C 1
ATOM 1004 O O . ARG A 1 132 ? -4.982 6.961 -10.782 1.00 97.00 132 ARG A O 1
ATOM 1011 N N . HIS A 1 133 ? -4.666 5.551 -9.049 1.00 97.38 133 HIS A N 1
ATOM 1012 C CA . HIS A 1 133 ? -3.386 4.985 -9.498 1.00 97.38 133 HIS A CA 1
ATOM 1013 C C . HIS A 1 133 ? -3.509 3.566 -10.055 1.00 97.38 133 HIS A C 1
ATOM 1015 O O . HIS A 1 133 ? -2.682 3.150 -10.870 1.00 97.38 133 HIS A O 1
ATOM 1021 N N . PHE A 1 134 ? -4.551 2.838 -9.654 1.00 96.75 134 PHE A N 1
ATOM 1022 C CA . PHE A 1 134 ? -4.780 1.446 -10.017 1.00 96.75 134 PHE A CA 1
ATOM 1023 C C . PHE A 1 134 ? -6.225 1.228 -10.463 1.00 96.75 134 PHE A C 1
ATOM 1025 O O . PHE A 1 134 ? -7.155 1.838 -9.937 1.00 96.75 134 PHE A O 1
ATOM 1032 N N . ASP A 1 135 ? -6.422 0.313 -11.413 1.00 96.19 135 ASP A N 1
ATOM 1033 C CA . ASP A 1 135 ? -7.753 -0.231 -11.668 1.00 96.19 135 ASP A CA 1
ATOM 1034 C C . ASP A 1 135 ? -8.236 -1.074 -10.473 1.00 96.19 135 ASP A C 1
ATOM 1036 O O . ASP A 1 135 ? -7.442 -1.511 -9.636 1.00 96.19 135 ASP A O 1
ATOM 1040 N N . ALA A 1 136 ? -9.545 -1.326 -10.406 1.00 93.56 136 ALA A N 1
ATOM 1041 C CA . ALA A 1 136 ? -10.163 -2.012 -9.274 1.00 93.56 136 ALA A CA 1
ATOM 1042 C C . ALA A 1 136 ? -9.599 -3.423 -9.024 1.00 93.56 136 ALA A C 1
ATOM 1044 O O . ALA A 1 136 ? -9.454 -3.825 -7.871 1.00 93.56 136 ALA A O 1
ATOM 1045 N N . ALA A 1 137 ? -9.261 -4.176 -10.077 1.00 94.38 137 ALA A N 1
ATOM 1046 C CA . ALA A 1 137 ? -8.738 -5.532 -9.924 1.00 94.38 137 ALA A CA 1
ATOM 1047 C C . ALA A 1 137 ? -7.309 -5.508 -9.367 1.00 94.38 137 ALA A C 1
ATOM 1049 O O . ALA A 1 137 ? -6.997 -6.233 -8.423 1.00 94.38 137 ALA A O 1
ATOM 1050 N N . THR A 1 138 ? -6.464 -4.625 -9.902 1.00 94.25 138 THR A N 1
ATOM 1051 C CA . THR A 1 138 ? -5.098 -4.411 -9.419 1.00 94.25 138 THR A CA 1
ATOM 1052 C C . THR A 1 138 ? -5.101 -3.890 -7.979 1.00 94.25 138 THR A C 1
ATOM 1054 O O . THR A 1 138 ? -4.373 -4.414 -7.139 1.00 94.25 138 THR A O 1
ATOM 1057 N N . ALA A 1 139 ? -5.956 -2.916 -7.651 1.00 95.69 139 ALA A N 1
ATOM 1058 C CA . ALA A 1 139 ? -6.072 -2.391 -6.292 1.00 95.69 139 ALA A CA 1
ATOM 1059 C C . ALA A 1 139 ? -6.488 -3.485 -5.292 1.00 95.69 139 ALA A C 1
ATOM 1061 O O . ALA A 1 139 ? -5.846 -3.665 -4.256 1.00 95.69 139 ALA A O 1
ATOM 1062 N N . GLN A 1 140 ? -7.513 -4.270 -5.632 1.00 93.56 140 GLN A N 1
ATOM 1063 C CA . GLN A 1 140 ? -7.981 -5.364 -4.785 1.00 93.56 140 GLN A CA 1
ATOM 1064 C C . GLN A 1 140 ? -6.887 -6.414 -4.547 1.00 93.56 140 GLN A C 1
ATOM 1066 O O . GLN A 1 140 ? -6.746 -6.905 -3.427 1.00 93.56 140 GLN A O 1
ATOM 1071 N N . ALA A 1 141 ? -6.108 -6.745 -5.576 1.00 93.31 141 ALA A N 1
ATOM 1072 C CA . ALA A 1 141 ? -5.045 -7.736 -5.482 1.00 93.31 141 ALA A CA 1
ATOM 1073 C C . ALA A 1 141 ? -3.852 -7.263 -4.630 1.00 93.31 141 ALA A C 1
ATOM 1075 O O . ALA A 1 141 ? -3.357 -8.018 -3.795 1.00 93.31 141 ALA A O 1
ATOM 1076 N N . LEU A 1 142 ? -3.418 -6.009 -4.801 1.00 93.75 142 LEU A N 1
ATOM 1077 C CA . LEU A 1 142 ? -2.267 -5.450 -4.080 1.00 93.75 142 LEU A CA 1
ATOM 1078 C C . LEU A 1 142 ? -2.591 -5.081 -2.620 1.00 93.75 142 LEU A C 1
ATOM 1080 O O . LEU A 1 142 ? -1.729 -5.195 -1.743 1.00 93.75 142 LEU A O 1
ATOM 1084 N N . PHE A 1 143 ? -3.806 -4.584 -2.352 1.00 94.69 143 PHE A N 1
ATOM 1085 C CA . PHE A 1 143 ? -4.141 -3.939 -1.074 1.00 94.69 143 PHE A CA 1
ATOM 1086 C C . PHE A 1 143 ? -5.260 -4.628 -0.291 1.00 94.69 143 PHE A C 1
ATOM 1088 O O . PHE A 1 143 ? -5.228 -4.606 0.939 1.00 94.69 143 PHE A O 1
ATOM 1095 N N . GLY A 1 144 ? -6.201 -5.290 -0.967 1.00 91.81 144 GLY A N 1
ATOM 1096 C CA . GLY A 1 144 ? -7.448 -5.777 -0.370 1.00 91.81 144 GLY A CA 1
ATOM 1097 C C . GLY A 1 144 ? -7.280 -6.579 0.928 1.00 91.81 144 GLY A C 1
ATOM 1098 O O . GLY A 1 144 ? -7.902 -6.221 1.930 1.00 91.81 144 GLY A O 1
ATOM 1099 N N . PRO A 1 145 ? -6.425 -7.622 0.973 1.00 87.81 145 PRO A N 1
ATOM 1100 C CA . PRO A 1 145 ? -6.204 -8.391 2.199 1.00 87.81 145 PRO A CA 1
ATOM 1101 C C . PRO A 1 145 ? -5.652 -7.548 3.359 1.00 87.81 145 PRO A C 1
ATOM 1103 O O . PRO A 1 145 ? -6.107 -7.678 4.496 1.00 87.81 145 PRO A O 1
ATOM 1106 N N . ALA A 1 146 ? -4.691 -6.663 3.077 1.00 88.44 146 ALA A N 1
ATOM 1107 C CA . ALA A 1 146 ? -4.067 -5.815 4.090 1.00 88.44 146 ALA A CA 1
ATOM 1108 C C . ALA A 1 146 ? -5.027 -4.728 4.596 1.00 88.44 146 ALA A C 1
ATOM 1110 O O . ALA A 1 146 ? -5.061 -4.455 5.794 1.00 88.44 146 ALA A O 1
ATOM 1111 N N . ASP A 1 147 ? -5.833 -4.145 3.708 1.00 92.00 147 ASP A N 1
ATOM 1112 C CA . ASP A 1 147 ? -6.824 -3.128 4.061 1.00 92.00 147 ASP A CA 1
ATOM 1113 C C . ASP A 1 147 ? -7.947 -3.703 4.913 1.00 92.00 147 ASP A C 1
ATOM 1115 O O . ASP A 1 147 ? -8.324 -3.105 5.919 1.00 92.00 147 ASP A O 1
ATOM 1119 N N . MET A 1 148 ? -8.453 -4.883 4.537 1.00 88.50 148 MET A N 1
ATOM 1120 C CA . MET A 1 148 ? -9.451 -5.600 5.326 1.00 88.50 148 MET A CA 1
ATOM 1121 C C . MET A 1 148 ? -8.937 -5.864 6.736 1.00 88.50 148 MET A C 1
ATOM 1123 O O . MET A 1 148 ? -9.622 -5.543 7.706 1.00 88.50 148 MET A O 1
ATOM 1127 N N . HIS A 1 149 ? -7.713 -6.384 6.854 1.00 87.94 149 HIS A N 1
ATOM 1128 C CA . HIS A 1 149 ? -7.080 -6.607 8.147 1.00 87.94 149 HIS A CA 1
ATOM 1129 C C . HIS A 1 149 ? -6.950 -5.299 8.942 1.00 87.94 149 HIS A C 1
ATOM 1131 O O . HIS A 1 149 ? -7.421 -5.216 10.073 1.00 87.94 149 HIS A O 1
ATOM 1137 N N . ALA A 1 150 ? -6.354 -4.256 8.353 1.00 90.44 150 ALA A N 1
ATOM 1138 C CA . ALA A 1 150 ? -6.128 -2.976 9.023 1.00 90.44 150 ALA A CA 1
ATOM 1139 C C . ALA A 1 150 ? -7.434 -2.331 9.506 1.00 90.44 150 ALA A C 1
ATOM 1141 O O . ALA A 1 150 ? -7.524 -1.911 10.662 1.00 90.44 150 ALA A O 1
ATOM 1142 N N . ARG A 1 151 ? -8.459 -2.290 8.647 1.00 92.00 151 ARG A N 1
ATOM 1143 C CA . ARG A 1 151 ? -9.758 -1.697 8.976 1.00 92.00 151 ARG A CA 1
ATOM 1144 C C . ARG A 1 151 ? -10.416 -2.418 10.136 1.00 92.00 151 ARG A C 1
ATOM 1146 O O . ARG A 1 151 ? -10.875 -1.781 11.077 1.00 92.00 151 ARG A O 1
ATOM 1153 N N . VAL A 1 152 ? -10.418 -3.742 10.085 1.00 90.75 152 VAL A N 1
ATOM 1154 C CA . VAL A 1 152 ? -11.083 -4.560 11.089 1.00 90.75 152 VAL A CA 1
ATOM 1155 C C . VAL A 1 152 ? -10.356 -4.518 12.436 1.00 90.75 152 VAL A C 1
ATOM 1157 O O . VAL A 1 152 ? -11.010 -4.392 13.471 1.00 90.75 152 VAL A O 1
ATOM 1160 N N . SER A 1 153 ? -9.020 -4.535 12.447 1.00 90.00 153 SER A N 1
ATOM 1161 C CA . SER A 1 153 ? -8.240 -4.371 13.680 1.00 90.00 153 SER A CA 1
ATOM 1162 C C . SER A 1 153 ? -8.462 -3.002 14.331 1.00 90.00 153 SER A C 1
ATOM 1164 O O . SER A 1 153 ? -8.638 -2.923 15.546 1.00 90.00 153 SER A O 1
ATOM 1166 N N . MET A 1 154 ? -8.487 -1.923 13.540 1.00 93.06 154 MET A N 1
ATOM 1167 C CA . MET A 1 154 ? -8.744 -0.577 14.062 1.00 93.06 154 MET A CA 1
ATOM 1168 C C . MET A 1 154 ? -10.182 -0.421 14.561 1.00 93.06 154 MET A C 1
ATOM 1170 O O . MET A 1 154 ? -10.394 0.153 15.627 1.00 93.06 154 MET A O 1
ATOM 1174 N N . GLU A 1 155 ? -11.168 -0.959 13.839 1.00 93.69 155 GLU A N 1
ATOM 1175 C CA . GLU A 1 155 ? -12.572 -0.903 14.255 1.00 93.69 155 GLU A CA 1
ATOM 1176 C C . GLU A 1 155 ? -12.781 -1.644 15.580 1.00 93.69 155 GLU A C 1
ATOM 1178 O O . GLU A 1 155 ? -13.390 -1.097 16.499 1.00 93.69 155 GLU A O 1
ATOM 1183 N N . ALA A 1 156 ? -12.200 -2.841 15.720 1.00 92.50 156 ALA A N 1
ATOM 1184 C CA . ALA A 1 156 ? -12.244 -3.596 16.967 1.00 92.50 156 ALA A CA 1
ATOM 1185 C C . ALA A 1 156 ? -11.603 -2.827 18.135 1.00 92.50 156 ALA A C 1
ATOM 1187 O O . ALA A 1 156 ? -12.172 -2.788 19.224 1.00 92.50 156 ALA A O 1
ATOM 1188 N N . MET A 1 157 ? -10.465 -2.164 17.900 1.00 92.44 157 MET A N 1
ATOM 1189 C CA . MET A 1 157 ? -9.805 -1.323 18.903 1.00 92.44 157 MET A CA 1
ATOM 1190 C C . MET A 1 157 ? -10.700 -0.163 19.356 1.00 92.44 157 MET A C 1
ATOM 1192 O O . MET A 1 157 ? -10.848 0.059 20.557 1.00 92.44 157 MET A O 1
ATOM 1196 N N . PHE A 1 158 ? -11.318 0.569 18.424 1.00 93.38 158 PHE A N 1
ATOM 1197 C CA . PHE A 1 158 ? -12.191 1.689 18.784 1.00 93.38 158 PHE A CA 1
ATOM 1198 C C . PHE A 1 158 ? -13.455 1.237 19.512 1.00 93.38 158 PHE A C 1
ATOM 1200 O O . PHE A 1 158 ? -13.864 1.900 20.460 1.00 93.38 158 PHE A O 1
ATOM 1207 N N . VAL A 1 159 ? -14.051 0.110 19.112 1.00 92.38 159 VAL A N 1
ATOM 1208 C CA . VAL A 1 159 ? -15.195 -0.481 19.822 1.00 92.38 159 VAL A CA 1
ATOM 1209 C C . VAL A 1 159 ? -14.807 -0.866 21.251 1.00 92.38 159 VAL A C 1
ATOM 1211 O O . VAL A 1 159 ? -15.550 -0.573 22.188 1.00 92.38 159 VAL A O 1
ATOM 1214 N N . ASP A 1 160 ? -13.643 -1.489 21.439 1.00 90.75 160 ASP A N 1
ATOM 1215 C CA . ASP A 1 160 ? -13.174 -1.896 22.765 1.00 90.75 160 ASP A CA 1
ATOM 1216 C C . ASP A 1 160 ? -12.884 -0.695 23.677 1.00 90.75 160 ASP A C 1
ATOM 1218 O O . ASP A 1 160 ? -13.191 -0.718 24.870 1.00 90.75 160 ASP A O 1
ATOM 1222 N N . GLN A 1 161 ? -12.355 0.392 23.115 1.00 89.88 161 GLN A N 1
ATOM 1223 C CA . GLN A 1 161 ? -12.011 1.604 23.858 1.00 89.88 161 GLN A CA 1
ATOM 1224 C C . GLN A 1 161 ? -13.189 2.562 24.069 1.00 89.88 161 GLN A C 1
ATOM 1226 O O . GLN A 1 161 ? -13.064 3.489 24.867 1.00 89.88 161 GLN A O 1
ATOM 1231 N N . ASP A 1 162 ? -14.330 2.352 23.407 1.00 90.19 162 ASP A N 1
ATOM 1232 C CA . ASP A 1 162 ? -15.482 3.249 23.503 1.00 90.19 162 ASP A CA 1
ATOM 1233 C C . ASP A 1 162 ? -16.087 3.220 24.924 1.00 90.19 162 ASP A C 1
ATOM 1235 O O . ASP A 1 162 ? -16.608 2.184 25.358 1.00 90.19 162 ASP A O 1
ATOM 1239 N N . PRO A 1 163 ? -16.034 4.328 25.687 1.00 89.31 163 PRO A N 1
ATOM 1240 C CA . PRO A 1 163 ? -16.577 4.375 27.042 1.00 89.31 163 PRO A CA 1
ATOM 1241 C C . PRO A 1 163 ? -18.110 4.460 27.071 1.00 89.31 163 PRO A C 1
ATOM 1243 O O . PRO A 1 163 ? -18.706 4.277 28.130 1.00 89.31 163 PRO A O 1
ATOM 1246 N N . SER A 1 164 ? -18.757 4.754 25.938 1.00 90.88 164 SER A N 1
ATOM 1247 C CA . SER A 1 164 ? -20.217 4.833 25.836 1.00 90.88 164 SER A CA 1
ATOM 1248 C C . SER A 1 164 ? -20.886 3.464 25.693 1.00 90.88 164 SER A C 1
ATOM 1250 O O . SER A 1 164 ? -22.092 3.348 25.919 1.00 90.88 164 SER A O 1
ATOM 1252 N N . LEU A 1 165 ? -20.114 2.426 25.351 1.00 90.94 165 LEU A N 1
ATOM 1253 C CA . LEU A 1 165 ? -20.611 1.068 25.163 1.00 90.94 165 LEU A CA 1
ATOM 1254 C C . LEU A 1 165 ? -20.494 0.242 26.447 1.00 90.94 165 LEU A C 1
ATOM 1256 O O . LEU A 1 165 ? -19.434 0.167 27.075 1.00 90.94 165 LEU A O 1
ATOM 1260 N N . THR A 1 166 ? -21.571 -0.460 26.797 1.00 92.31 166 THR A N 1
ATOM 1261 C CA . THR A 1 166 ? -21.533 -1.501 27.831 1.00 92.31 166 THR A CA 1
ATOM 1262 C C . THR A 1 166 ? -20.722 -2.710 27.363 1.00 92.31 166 THR A C 1
ATOM 1264 O O . THR A 1 166 ? -20.505 -2.910 26.168 1.00 92.31 166 THR A O 1
ATOM 1267 N N . LEU A 1 167 ? -20.316 -3.575 28.297 1.00 91.31 167 LEU A N 1
ATOM 1268 C CA . LEU A 1 167 ? -19.606 -4.812 27.960 1.00 91.31 167 LEU A CA 1
ATOM 1269 C C . LEU A 1 167 ? -20.399 -5.696 26.976 1.00 91.31 167 LEU A C 1
ATOM 1271 O O . LEU A 1 167 ? -19.819 -6.242 26.040 1.00 91.31 167 LEU A O 1
ATOM 1275 N N . GLU A 1 168 ? -21.722 -5.800 27.149 1.00 92.19 168 GLU A N 1
ATOM 1276 C CA . GLU A 1 168 ? -22.590 -6.527 26.211 1.00 92.19 168 GLU A CA 1
ATOM 1277 C C . GLU A 1 168 ? -22.619 -5.874 24.826 1.00 92.19 168 GLU A C 1
ATOM 1279 O O . GLU A 1 168 ? -22.504 -6.568 23.818 1.00 92.19 168 GLU A O 1
ATOM 1284 N N . GLN A 1 169 ? -22.714 -4.543 24.764 1.00 93.06 169 GLN A N 1
ATOM 1285 C CA . GLN A 1 169 ? -22.716 -3.818 23.494 1.00 93.06 169 GLN A CA 1
ATOM 1286 C C . GLN A 1 169 ? -21.380 -3.964 22.759 1.00 93.06 169 GLN A C 1
ATOM 1288 O O . GLN A 1 169 ? -21.375 -4.195 21.551 1.00 93.06 169 GLN A O 1
ATOM 1293 N N . LYS A 1 170 ? -20.249 -3.892 23.476 1.00 93.38 170 LYS A N 1
ATOM 1294 C CA . LYS A 1 170 ? -18.919 -4.153 22.904 1.00 93.38 170 LYS A CA 1
ATOM 1295 C C . LYS A 1 170 ? -18.838 -5.562 22.343 1.00 93.38 170 LYS A C 1
ATOM 1297 O O . LYS A 1 170 ? -18.463 -5.734 21.187 1.00 93.38 170 LYS A O 1
ATOM 1302 N N . LYS A 1 171 ? -19.260 -6.561 23.124 1.00 93.06 171 LYS A N 1
ATOM 1303 C CA . LYS A 1 171 ? -19.288 -7.958 22.685 1.00 93.06 171 LYS A CA 1
ATOM 1304 C C . LYS A 1 171 ? -20.099 -8.130 21.402 1.00 93.06 171 LYS A C 1
ATOM 1306 O O . LYS A 1 171 ? -19.582 -8.688 20.441 1.00 93.06 171 LYS A O 1
ATOM 1311 N N . GLN A 1 172 ? -21.316 -7.589 21.359 1.00 93.56 172 GLN A N 1
ATOM 1312 C CA . GLN A 1 172 ? -22.178 -7.680 20.183 1.00 93.56 172 GLN A CA 1
ATOM 1313 C C . GLN A 1 172 ? -21.516 -7.072 18.937 1.00 93.56 172 GLN A C 1
ATOM 1315 O O . GLN A 1 172 ? -21.507 -7.691 17.876 1.00 93.56 172 GLN A O 1
ATOM 1320 N N . ARG A 1 173 ? -20.923 -5.879 19.057 1.00 92.56 173 ARG A N 1
ATOM 1321 C CA . ARG A 1 173 ? -20.246 -5.211 17.935 1.00 92.56 173 ARG A CA 1
ATOM 1322 C C . ARG A 1 173 ? -19.014 -5.980 17.458 1.00 92.56 173 ARG A C 1
ATOM 1324 O O . ARG A 1 173 ? -18.804 -6.108 16.256 1.00 92.56 173 ARG A O 1
ATOM 1331 N N . LEU A 1 174 ? -18.222 -6.528 18.377 1.00 92.38 174 LEU A N 1
ATOM 1332 C CA . LEU A 1 174 ? -17.072 -7.368 18.036 1.00 92.38 174 LEU A CA 1
ATOM 1333 C C . LEU A 1 174 ? -17.515 -8.681 17.366 1.00 92.38 174 LEU A C 1
ATOM 1335 O O . LEU A 1 174 ? -16.904 -9.104 16.388 1.00 92.38 174 LEU A O 1
ATOM 1339 N N . ASP A 1 175 ? -18.614 -9.291 17.812 1.00 91.88 175 ASP A N 1
ATOM 1340 C CA . ASP A 1 175 ? -19.202 -10.472 17.168 1.00 91.88 175 ASP A CA 1
ATOM 1341 C C . ASP A 1 175 ? -19.685 -10.179 15.737 1.00 91.88 175 ASP A C 1
ATOM 1343 O O . ASP A 1 175 ? -19.441 -10.969 14.821 1.00 91.88 175 ASP A O 1
ATOM 1347 N N . GLU A 1 176 ? -20.300 -9.017 15.506 1.00 91.25 176 GLU A N 1
ATOM 1348 C CA . GLU A 1 176 ? -20.678 -8.558 14.163 1.00 91.25 176 GLU A CA 1
ATOM 1349 C C . GLU A 1 176 ? -19.455 -8.374 13.251 1.00 91.25 176 GLU A C 1
ATOM 1351 O O . GLU A 1 176 ? -19.520 -8.691 12.061 1.00 91.25 176 GLU A O 1
ATOM 1356 N N . LEU A 1 177 ? -18.323 -7.905 13.790 1.00 89.81 177 LEU A N 1
ATOM 1357 C CA . LEU A 1 177 ? -17.066 -7.821 13.042 1.00 89.81 177 LEU A CA 1
ATOM 1358 C C . LEU A 1 177 ? -16.508 -9.206 12.710 1.00 89.81 177 LEU A C 1
ATOM 1360 O O . LEU A 1 177 ? -16.142 -9.450 11.561 1.00 89.81 177 LEU A O 1
ATOM 1364 N N . ARG A 1 178 ? -16.521 -10.145 13.666 1.00 89.62 178 ARG A N 1
ATOM 1365 C CA . ARG A 1 178 ? -16.103 -11.542 13.435 1.00 89.62 178 ARG A CA 1
ATOM 1366 C C . ARG A 1 178 ? -16.933 -12.209 12.346 1.00 89.62 178 ARG A C 1
ATOM 1368 O O . ARG A 1 178 ? -16.396 -12.963 11.540 1.00 89.62 178 ARG A O 1
ATOM 1375 N N . ALA A 1 179 ? -18.23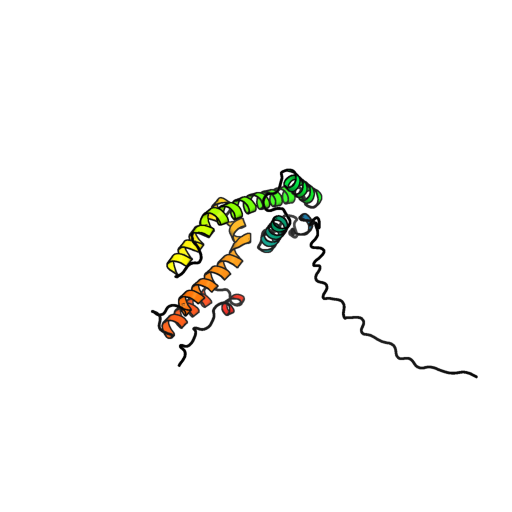6 -11.939 12.304 1.00 88.94 179 ALA A N 1
ATOM 1376 C CA . ALA A 1 179 ? -19.140 -12.540 11.328 1.00 88.94 179 ALA A CA 1
ATOM 1377 C C . ALA A 1 179 ? -18.849 -12.104 9.880 1.00 88.94 179 ALA A C 1
ATOM 1379 O O . ALA A 1 179 ? -19.129 -12.866 8.955 1.00 88.94 179 ALA A O 1
ATOM 1380 N N . LYS A 1 180 ? -18.263 -10.915 9.681 1.00 85.12 180 LYS A N 1
ATOM 1381 C CA . LYS A 1 180 ? -17.863 -10.395 8.360 1.00 85.12 180 LYS A CA 1
ATOM 1382 C C . LYS A 1 180 ? -16.553 -11.001 7.845 1.00 85.12 180 LYS A C 1
ATOM 1384 O O . LYS A 1 180 ? -16.232 -10.826 6.673 1.00 85.12 180 LYS A O 1
ATOM 1389 N N . LEU A 1 181 ? -15.802 -11.691 8.703 1.00 83.88 181 LEU A N 1
ATOM 1390 C CA . LEU A 1 181 ? -14.511 -12.274 8.361 1.00 83.88 181 LEU A CA 1
ATOM 1391 C C . LEU A 1 181 ? -14.628 -13.747 7.928 1.00 83.88 181 LEU A C 1
ATOM 1393 O O . LEU A 1 181 ? -15.434 -14.506 8.493 1.00 83.88 181 LEU A O 1
ATOM 1397 N N . PRO A 1 182 ? -13.770 -14.189 6.989 1.00 84.75 182 PRO A N 1
ATOM 1398 C CA . PRO A 1 182 ? -13.519 -15.603 6.737 1.00 84.75 182 PRO A CA 1
ATOM 1399 C C . PRO A 1 182 ? -13.166 -16.362 8.029 1.00 84.75 182 PRO A C 1
ATOM 1401 O O . PRO A 1 182 ? -12.590 -15.767 8.944 1.00 84.75 182 PRO A O 1
ATOM 1404 N N . PRO A 1 183 ? -13.486 -17.667 8.136 1.00 82.12 183 PRO A N 1
ATOM 1405 C CA . PRO A 1 183 ? -13.282 -18.450 9.359 1.00 82.12 183 PRO A CA 1
ATOM 1406 C C . PRO A 1 183 ? -11.849 -18.386 9.899 1.00 82.12 183 PRO A C 1
ATOM 1408 O O . PRO A 1 183 ? -11.650 -18.236 11.102 1.00 82.12 183 PRO A O 1
ATOM 1411 N N . ASP A 1 184 ? -10.872 -18.443 9.000 1.00 82.56 184 ASP A N 1
ATOM 1412 C CA . ASP A 1 184 ? -9.431 -18.353 9.249 1.00 82.56 184 ASP A CA 1
ATOM 1413 C C . ASP A 1 184 ? -8.977 -16.985 9.789 1.00 82.56 184 ASP A C 1
ATOM 1415 O O . ASP A 1 184 ? -7.908 -16.884 10.387 1.00 82.56 184 ASP A O 1
ATOM 1419 N N . GLN A 1 185 ? -9.806 -15.947 9.656 1.00 81.38 185 GLN A N 1
ATOM 1420 C CA . GLN A 1 185 ? -9.504 -14.573 10.069 1.00 81.38 185 GLN A CA 1
ATOM 1421 C C . GLN A 1 185 ? -10.273 -14.134 11.319 1.00 81.38 185 GLN A C 1
ATOM 1423 O O . GLN A 1 185 ? -9.984 -13.083 11.882 1.00 81.38 185 GLN A O 1
ATOM 1428 N N . ARG A 1 186 ? -11.233 -14.924 11.814 1.00 83.62 186 ARG A N 1
ATOM 1429 C CA . ARG A 1 186 ? -12.072 -14.532 12.967 1.00 83.62 186 ARG A CA 1
ATOM 1430 C C . ARG A 1 186 ? -11.276 -14.265 14.243 1.00 83.62 186 ARG A C 1
ATOM 1432 O O . ARG A 1 186 ? -11.675 -13.414 15.032 1.00 83.62 186 ARG A O 1
ATOM 1439 N N . SER A 1 187 ? -10.141 -14.942 14.413 1.00 84.12 187 SER A N 1
ATOM 1440 C CA . SER A 1 187 ? -9.224 -14.772 15.549 1.00 84.12 187 SER A CA 1
ATOM 1441 C C . SER A 1 187 ? -8.566 -13.388 15.615 1.00 84.12 187 SER A C 1
ATOM 1443 O O . SER A 1 187 ? -7.948 -13.065 16.624 1.00 84.12 187 SER A O 1
ATOM 1445 N N . LEU A 1 188 ? -8.684 -12.572 14.561 1.00 80.94 188 LEU 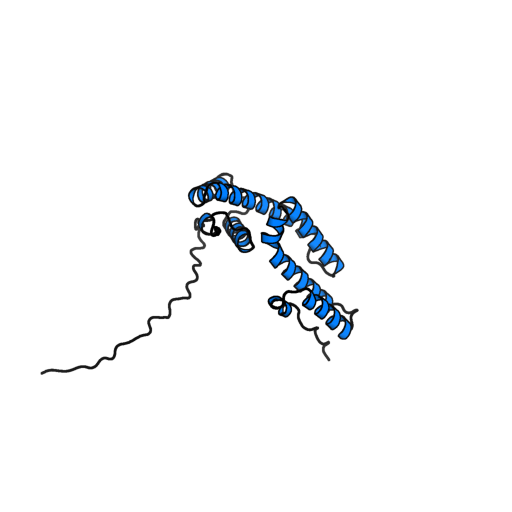A N 1
ATOM 1446 C CA . LEU A 1 188 ? -8.183 -11.195 14.533 1.00 80.94 188 LEU A CA 1
ATOM 1447 C C . LEU A 1 188 ? -8.993 -10.244 15.421 1.00 80.94 188 LEU A C 1
ATOM 1449 O O . LEU A 1 188 ? -8.500 -9.175 15.774 1.00 80.94 188 LEU A O 1
ATOM 1453 N N . ILE A 1 189 ? -10.233 -10.604 15.763 1.00 87.25 189 ILE A N 1
ATOM 1454 C CA . ILE A 1 189 ? -11.082 -9.786 16.626 1.00 87.25 189 ILE A CA 1
ATOM 1455 C C . ILE A 1 189 ? -10.887 -10.218 18.082 1.00 87.25 189 ILE A C 1
ATOM 1457 O O . ILE A 1 189 ? -11.299 -11.331 18.431 1.00 87.25 189 ILE A O 1
ATOM 1461 N N . PRO A 1 190 ? -10.330 -9.357 18.951 1.00 81.38 190 PRO A N 1
ATOM 1462 C CA . PRO A 1 190 ? -10.177 -9.675 20.363 1.00 81.38 190 PRO A CA 1
ATOM 1463 C C . PRO A 1 190 ? -11.534 -9.819 21.070 1.00 81.38 190 PRO A C 1
ATOM 1465 O O . PRO A 1 190 ? -12.585 -9.408 20.573 1.00 81.38 190 PRO A O 1
ATOM 1468 N N . GLU A 1 191 ? -11.521 -10.448 22.240 1.00 85.50 191 GLU A N 1
ATOM 1469 C CA . GLU A 1 191 ? -12.623 -10.364 23.204 1.00 85.50 191 GLU A CA 1
ATOM 1470 C C . GLU A 1 191 ? -12.630 -8.967 23.844 1.00 85.50 191 GLU A C 1
ATOM 1472 O O . GLU A 1 191 ? -11.560 -8.368 23.975 1.00 85.50 191 GLU A O 1
ATOM 1477 N N . PRO A 1 192 ? -13.798 -8.433 24.245 1.00 83.50 192 PRO A N 1
ATOM 1478 C CA . PRO A 1 192 ? -13.849 -7.125 24.882 1.00 83.50 192 PRO A CA 1
ATOM 1479 C C . PRO A 1 192 ? -13.086 -7.140 26.211 1.00 83.50 192 PRO A C 1
ATOM 1481 O O . PRO A 1 192 ? -13.238 -8.059 27.023 1.00 83.50 192 PRO A O 1
ATOM 1484 N N . SER A 1 193 ? -12.297 -6.097 26.450 1.00 81.81 193 SER A N 1
ATOM 1485 C CA . SER A 1 193 ? -11.538 -5.915 27.681 1.00 81.81 193 SER A CA 1
ATOM 1486 C C . SER A 1 193 ? -12.491 -5.768 28.872 1.00 81.81 193 SER A C 1
ATOM 1488 O O . SER A 1 193 ? -13.401 -4.933 28.868 1.00 81.81 193 SER A O 1
ATOM 1490 N N . GLN A 1 194 ? -12.292 -6.572 29.921 1.00 70.75 194 GLN A N 1
ATOM 1491 C CA . GLN A 1 194 ? -13.043 -6.407 31.165 1.00 70.75 194 GLN A CA 1
ATOM 1492 C C . GLN A 1 194 ? -12.588 -5.121 31.873 1.00 70.75 194 GLN A C 1
ATOM 1494 O O . GLN A 1 194 ? -11.381 -4.878 31.958 1.00 70.75 194 GLN A O 1
ATOM 1499 N N . PRO A 1 195 ? -13.509 -4.294 32.402 1.00 59.22 195 PRO A N 1
ATOM 1500 C CA . PRO A 1 195 ? -13.109 -3.167 33.230 1.00 59.22 195 PRO A CA 1
ATOM 1501 C C . PRO A 1 195 ? -12.366 -3.694 34.465 1.00 59.22 195 PRO A C 1
ATOM 1503 O O . PRO A 1 195 ? -12.819 -4.648 35.102 1.00 59.22 195 PRO A O 1
ATOM 1506 N N . ALA A 1 196 ? -11.217 -3.089 34.782 1.00 55.66 196 ALA A N 1
ATOM 1507 C CA . ALA A 1 196 ? -10.479 -3.400 36.001 1.00 55.66 196 ALA A CA 1
ATOM 1508 C C . ALA A 1 196 ? -11.412 -3.231 37.213 1.00 55.66 196 ALA A C 1
ATOM 1510 O O . ALA A 1 196 ? -12.071 -2.197 37.338 1.00 55.66 196 ALA A O 1
ATOM 1511 N N . SER A 1 197 ? -11.517 -4.284 38.032 1.00 43.44 197 SER A N 1
ATOM 1512 C CA . SER A 1 197 ? -12.331 -4.311 39.257 1.00 43.44 197 SER A CA 1
ATOM 1513 C C . SER A 1 197 ? -11.755 -3.427 40.356 1.00 43.44 197 SER A C 1
ATOM 1515 O O . SER A 1 197 ? -10.509 -3.334 40.435 1.00 43.44 197 SER A O 1
#

pLDDT: mean 82.16, std 18.27, range [32.41, 97.69]

Radius of gyration: 24.84 Å; chains: 1; bounding box: 74×72×62 Å

InterPro domains:
  IPR004961 Lipase chaperone [PF03280] (92-192)

Organism: Piscinibacter sakaiensis (NCBI:txid1547922)

Secondary structure (DSSP, 8-state):
------------------------TTT----HHHHS-B-TTSSB--SHHHHHHHHHHHHHS-SS--HHHHHHHHHHHHHHS-HHHHHHHHHHHHHHHHHHHHHHHHHGGG-S--SHHHHHHHHHHHHHHHHHHS-HHHHHHHHHHHHHHHHHHHHHHHHHH-TTS-HHHHHHHHHHHHHTS-GGGGGGSPPPPPPP-

Sequence (197 aa):
MRGPANEPTGASAAAASSSVMVADASGANLDAARLFELGFAGGLVIDRDTRAVIEAVLNSMPEQPSADDLQRLERTLREGLPREDAERALKLFGSYRDYTADVRRQMEPLGVPRNLQEMNAFFDQMEAIKQRHFDAATAQALFGPADMHARVSMEAMFVDQDPSLTLEQKKQRLDELRAKLPPDQRSLIPEPSQPAS

Foldseek 3Di:
DDDDDDDDDDDDPDPPDPCPPPPDPPLPPPLLLVQFDADPVGDTDQAQSLLVSLVVLCVSAPVDHDPVSLVSLLVSLPVRGDPVRSVVSNLVSVLVVVLVVVCCVPVVVLPDDDAPVSLVVNLVVNVVSLVVRDPPVNSCRRPVVVSLLVSLLVNLVRLLPDPVDDLVRSQVVLVVSLVPDDPVCSVSRDRRDDPDD